Protein AF-0000000087413101 (afdb_homodimer)

Organism: NCBI:txid267746

Radius of gyration: 20.33 Å; Cα contacts (8 Å, |Δi|>4): 783; chains: 2; bounding box: 62×57×41 Å

Structure (mmCIF, N/CA/C/O backbone):
data_AF-0000000087413101-model_v1
#
loop_
_entity.id
_entity.type
_entity.pdbx_description
1 polymer 'Cob(I)alamin adenosyltransferase'
#
loop_
_atom_site.group_PDB
_atom_site.id
_atom_site.type_symbol
_atom_site.label_atom_id
_atom_site.label_alt_id
_atom_site.label_comp_id
_atom_site.label_asym_id
_atom_site.label_entity_id
_atom_site.label_seq_id
_atom_site.pdbx_PDB_ins_code
_atom_site.Cartn_x
_atom_site.Cartn_y
_atom_site.Cartn_z
_atom_site.occupancy
_atom_site.B_iso_or_equiv
_atom_site.auth_seq_id
_atom_site.auth_comp_id
_atom_site.auth_asym_id
_atom_site.auth_atom_id
_atom_site.pdbx_PDB_model_num
ATOM 1 N N . MET A 1 1 ? -30.188 2.844 18.703 1 29 1 MET A N 1
ATOM 2 C CA . MET A 1 1 ? -28.766 2.566 18.516 1 29 1 MET A CA 1
ATOM 3 C C . MET A 1 1 ? -28.25 3.238 17.25 1 29 1 MET A C 1
ATOM 5 O O . MET A 1 1 ? -28.828 3.068 16.172 1 29 1 MET A O 1
ATOM 9 N N . ASN A 1 2 ? -27.594 4.414 17.234 1 38.16 2 ASN A N 1
ATOM 10 C CA . ASN A 1 2 ? -27.266 5.305 16.125 1 38.16 2 ASN A CA 1
ATOM 11 C C . ASN A 1 2 ? -26.531 4.566 15.008 1 38.16 2 ASN A C 1
ATOM 13 O O . ASN A 1 2 ? -25.516 3.918 15.25 1 38.16 2 ASN A O 1
ATOM 17 N N . GLN A 1 3 ? -27.125 4.047 14.094 1 45.62 3 GLN A N 1
ATOM 18 C CA . GLN A 1 3 ? -26.547 3.332 12.961 1 45.62 3 GLN A CA 1
ATOM 19 C C . GLN A 1 3 ? -25.266 4 12.492 1 45.62 3 GLN A C 1
ATOM 21 O O . GLN A 1 3 ? -25.219 5.219 12.312 1 45.62 3 GLN A O 1
ATOM 26 N N . PRO A 1 4 ? -24.125 3.363 12.859 1 53.03 4 PRO A N 1
ATOM 27 C CA . PRO A 1 4 ? -22.875 3.986 12.398 1 53.03 4 PRO A CA 1
ATOM 28 C C . PRO A 1 4 ? -23 4.586 11 1 53.03 4 PRO A C 1
ATOM 30 O O . PRO A 1 4 ? -23.609 3.975 10.117 1 53.03 4 PRO A O 1
ATOM 33 N N . ASP A 1 5 ? -23.062 5.895 10.906 1 62.75 5 ASP A N 1
ATOM 34 C CA . ASP A 1 5 ? -23.109 6.617 9.641 1 62.75 5 ASP A CA 1
ATOM 35 C C . ASP A 1 5 ? -22 6.148 8.703 1 62.75 5 ASP A C 1
ATOM 37 O O . ASP A 1 5 ? -20.828 6.523 8.875 1 62.75 5 ASP A O 1
ATOM 41 N N . LYS A 1 6 ? -22.297 5.109 7.898 1 64.62 6 LYS A N 1
ATOM 42 C CA . LYS A 1 6 ? -21.344 4.555 6.949 1 64.62 6 LYS A CA 1
ATOM 43 C C . LYS A 1 6 ? -20.859 5.617 5.969 1 64.62 6 LYS A C 1
ATOM 45 O O . LYS A 1 6 ? -19.906 5.398 5.23 1 64.62 6 LYS A O 1
ATOM 50 N N . GLN A 1 7 ? -21.453 6.805 6.102 1 80.5 7 GLN A N 1
ATOM 51 C CA . GLN A 1 7 ? -21.172 7.805 5.082 1 80.5 7 GLN A CA 1
ATOM 52 C C . GLN A 1 7 ? -20.312 8.938 5.648 1 80.5 7 GLN A C 1
ATOM 54 O O . GLN A 1 7 ? -20 9.898 4.945 1 80.5 7 GLN A O 1
ATOM 59 N N . ARG A 1 8 ? -19.922 8.812 6.855 1 89.75 8 ARG A N 1
ATOM 60 C CA . ARG A 1 8 ? -19.234 9.914 7.531 1 89.75 8 ARG A CA 1
ATOM 61 C C . ARG A 1 8 ? -17.812 10.07 7.031 1 89.75 8 ARG A C 1
ATOM 63 O O . ARG A 1 8 ? -17.156 11.094 7.277 1 89.75 8 ARG A O 1
ATOM 70 N N . GLY A 1 9 ? -17.266 9.109 6.324 1 95.44 9 GLY A N 1
ATOM 71 C CA . GLY A 1 9 ? -15.852 9.086 5.988 1 95.44 9 GLY A CA 1
ATOM 72 C C . GLY A 1 9 ? -15 8.406 7.047 1 95.44 9 GLY A C 1
ATOM 73 O O . GLY A 1 9 ? -15.242 8.57 8.242 1 95.44 9 GLY A O 1
ATOM 74 N N . LEU A 1 10 ? -14.094 7.656 6.641 1 97.44 10 LEU A N 1
ATOM 75 C CA . LEU A 1 10 ? -13.32 6.836 7.562 1 97.44 10 LEU A CA 1
ATOM 76 C C . LEU A 1 10 ? -11.914 7.398 7.742 1 97.44 10 LEU A C 1
ATOM 78 O O . LEU A 1 10 ? -11.375 8.039 6.832 1 97.44 10 LEU A O 1
ATOM 82 N N . ILE A 1 11 ? -11.367 7.16 8.93 1 98.31 11 ILE A N 1
ATOM 83 C CA . ILE A 1 11 ? -9.969 7.461 9.227 1 98.31 11 ILE A CA 1
ATOM 84 C C . ILE A 1 11 ? -9.156 6.168 9.242 1 98.31 11 ILE A C 1
ATOM 86 O O . ILE A 1 11 ? -9.422 5.266 10.039 1 98.31 11 ILE A O 1
ATOM 90 N N . LEU A 1 12 ? -8.219 6.094 8.367 1 98.69 12 LEU A N 1
ATOM 91 C CA . LEU A 1 12 ? -7.348 4.93 8.266 1 98.69 12 LEU A CA 1
ATOM 92 C C . LEU A 1 12 ? -5.914 5.281 8.656 1 98.69 12 LEU A C 1
ATOM 94 O O . LEU A 1 12 ? -5.383 6.301 8.219 1 98.69 12 LEU A O 1
ATOM 98 N N . VAL A 1 13 ? -5.32 4.418 9.461 1 98.94 13 VAL A N 1
ATOM 99 C CA . VAL A 1 13 ? -3.955 4.668 9.914 1 98.94 13 VAL A CA 1
ATOM 100 C C . VAL A 1 13 ? -3.074 3.465 9.57 1 98.94 13 VAL A C 1
ATOM 102 O O . VAL A 1 13 ? -3.387 2.334 9.953 1 98.94 13 VAL A O 1
ATOM 105 N N . TYR A 1 14 ? -2.02 3.678 8.828 1 98.88 14 TYR A N 1
ATOM 106 C CA . TYR A 1 14 ? -0.927 2.736 8.617 1 98.88 14 TYR A CA 1
ATOM 107 C C . TYR A 1 14 ? 0.318 3.166 9.383 1 98.88 14 TYR A C 1
ATOM 109 O O . TYR A 1 14 ? 0.902 4.211 9.094 1 98.88 14 TYR A O 1
ATOM 117 N N . THR A 1 15 ? 0.715 2.383 10.328 1 98.88 15 THR A N 1
ATOM 118 C CA . THR A 1 15 ? 1.836 2.744 11.188 1 98.88 15 THR A CA 1
ATOM 119 C C . THR A 1 15 ? 2.736 1.536 11.438 1 98.88 15 THR A C 1
ATOM 121 O O . THR A 1 15 ? 2.539 0.475 10.844 1 98.88 15 THR A O 1
ATOM 124 N N . GLY A 1 16 ? 3.83 1.732 12.219 1 98.5 16 GLY A N 1
ATOM 125 C CA . GLY A 1 16 ? 4.785 0.669 12.484 1 98.5 16 GLY A CA 1
ATOM 126 C C . GLY A 1 16 ? 6.141 0.91 11.844 1 98.5 16 GLY A C 1
ATOM 127 O O . GLY A 1 16 ? 6.32 1.889 11.117 1 98.5 16 GLY A O 1
ATOM 128 N N . ASP A 1 17 ? 7.066 -0.06 12.062 1 97.75 17 ASP A N 1
ATOM 129 C CA . ASP A 1 17 ? 8.453 0.141 11.648 1 97.75 17 ASP A CA 1
ATOM 130 C C . ASP A 1 17 ? 8.742 -0.572 10.336 1 97.75 17 ASP A C 1
ATOM 132 O O . ASP A 1 17 ? 9.82 -0.405 9.75 1 97.75 17 ASP A O 1
ATOM 136 N N . GLY A 1 18 ? 7.797 -1.353 9.93 1 97.12 18 GLY A N 1
ATOM 137 C CA . GLY A 1 18 ? 8 -2.096 8.695 1 97.12 18 GLY A CA 1
ATOM 138 C C . GLY A 1 18 ? 7.734 -1.27 7.453 1 97.12 18 GLY A C 1
ATOM 139 O O . GLY A 1 18 ? 7.188 -0.167 7.539 1 97.12 18 GLY A O 1
ATOM 140 N N . LYS A 1 19 ? 8.109 -1.761 6.309 1 97.38 19 LYS A N 1
ATOM 141 C CA . LYS A 1 19 ? 7.855 -1.112 5.023 1 97.38 19 LYS A CA 1
ATOM 142 C C . LYS A 1 19 ? 6.406 -1.314 4.582 1 97.38 19 LYS A C 1
ATOM 144 O O . LYS A 1 19 ? 5.715 -2.201 5.09 1 97.38 19 LYS A O 1
ATOM 149 N N . GLY A 1 20 ? 5.883 -0.412 3.73 1 98.12 20 GLY A N 1
ATOM 150 C CA . GLY A 1 20 ? 4.578 -0.64 3.135 1 98.12 20 GLY A CA 1
ATOM 151 C C . GLY A 1 20 ? 3.566 0.437 3.482 1 98.12 20 GLY A C 1
ATOM 152 O O . GLY A 1 20 ? 2.496 0.509 2.877 1 98.12 20 GLY A O 1
ATOM 153 N N . LYS A 1 21 ? 3.885 1.33 4.418 1 98.69 21 LYS A N 1
ATOM 154 C CA . LYS A 1 21 ? 2.922 2.332 4.867 1 98.69 21 LYS A CA 1
ATOM 155 C C . LYS A 1 21 ? 2.582 3.309 3.746 1 98.69 21 LYS A C 1
ATOM 157 O O . LYS A 1 21 ? 1.415 3.451 3.373 1 98.69 21 LYS A O 1
ATOM 162 N N . THR A 1 22 ? 3.623 3.979 3.184 1 98.62 22 THR A N 1
ATOM 163 C CA . THR A 1 22 ? 3.418 4.922 2.088 1 98.62 22 THR A CA 1
ATOM 164 C C . THR A 1 22 ? 2.811 4.219 0.878 1 98.62 22 THR A C 1
ATOM 166 O O . THR A 1 22 ? 1.86 4.719 0.275 1 98.62 22 THR A O 1
ATOM 169 N N . THR A 1 23 ? 3.289 3.031 0.557 1 98.75 23 THR A N 1
ATOM 170 C CA . THR A 1 23 ? 2.807 2.352 -0.641 1 98.75 23 THR A CA 1
ATOM 171 C C . THR A 1 23 ? 1.369 1.875 -0.45 1 98.75 23 THR A C 1
ATOM 173 O O . THR A 1 23 ? 0.588 1.844 -1.403 1 98.75 23 THR A O 1
ATOM 176 N N . ALA A 1 24 ? 0.974 1.47 0.783 1 98.81 24 ALA A N 1
ATOM 177 C CA . ALA A 1 24 ? -0.425 1.136 1.042 1 98.81 24 ALA A CA 1
ATOM 178 C C . ALA A 1 24 ? -1.334 2.33 0.771 1 98.81 24 ALA A C 1
ATOM 180 O O . ALA A 1 24 ? -2.395 2.186 0.16 1 98.81 24 ALA A O 1
ATOM 181 N N . ALA A 1 25 ? -0.917 3.5 1.2 1 98.88 25 ALA A N 1
ATOM 182 C CA . ALA A 1 25 ? -1.684 4.719 0.957 1 98.88 25 ALA A CA 1
ATOM 183 C C . ALA A 1 25 ? -1.757 5.035 -0.534 1 98.88 25 ALA A C 1
ATOM 185 O O . ALA A 1 25 ? -2.807 5.441 -1.039 1 98.88 25 ALA A O 1
ATOM 186 N N . LEU A 1 26 ? -0.623 4.848 -1.251 1 98.81 26 LEU A N 1
ATOM 187 C CA . LEU A 1 26 ? -0.601 5.023 -2.699 1 98.81 26 LEU A CA 1
ATOM 188 C C . LEU A 1 26 ? -1.589 4.082 -3.379 1 98.81 26 LEU A C 1
ATOM 190 O O . LEU A 1 26 ? -2.334 4.496 -4.27 1 98.81 26 LEU A O 1
ATOM 194 N N . GLY A 1 27 ? -1.556 2.855 -2.951 1 98.81 27 GLY A N 1
ATOM 195 C CA . GLY A 1 27 ? -2.482 1.885 -3.51 1 98.81 27 GLY A CA 1
ATOM 196 C C . GLY A 1 27 ? -3.938 2.24 -3.27 1 98.81 27 GLY A C 1
ATOM 197 O O . GLY A 1 27 ? -4.789 2.014 -4.133 1 98.81 27 GLY A O 1
ATOM 198 N N . LEU A 1 28 ? -4.203 2.75 -2.08 1 98.75 28 LEU A N 1
ATOM 199 C CA . LEU A 1 28 ? -5.559 3.195 -1.778 1 98.75 28 LEU A CA 1
ATOM 200 C C . LEU A 1 28 ? -5.969 4.344 -2.691 1 98.75 28 LEU A C 1
ATOM 202 O O . LEU A 1 28 ? -7.109 4.398 -3.154 1 98.75 28 LEU A O 1
ATOM 206 N N . ALA A 1 29 ? -5.043 5.273 -2.959 1 98.88 29 ALA A N 1
ATOM 207 C CA . ALA A 1 29 ? -5.305 6.367 -3.891 1 98.88 29 ALA A CA 1
ATOM 208 C C . ALA A 1 29 ? -5.695 5.836 -5.266 1 98.88 29 ALA A C 1
ATOM 210 O O . ALA A 1 29 ? -6.629 6.34 -5.891 1 98.88 29 ALA A O 1
ATOM 211 N N . VAL A 1 30 ? -4.992 4.832 -5.723 1 98.75 30 VAL A N 1
ATOM 212 C CA . VAL A 1 30 ? -5.262 4.191 -7.004 1 98.75 30 VAL A CA 1
ATOM 213 C C . VAL A 1 30 ? -6.68 3.627 -7.012 1 98.75 30 VAL A C 1
ATOM 215 O O . VAL A 1 30 ? -7.457 3.895 -7.934 1 98.75 30 VAL A O 1
ATOM 218 N N . ARG A 1 31 ? -6.992 2.867 -5.98 1 98.69 31 ARG A N 1
ATOM 219 C CA . ARG A 1 31 ? -8.297 2.23 -5.871 1 98.69 31 ARG A CA 1
ATOM 220 C C . ARG A 1 31 ? -9.414 3.273 -5.828 1 98.69 31 ARG A C 1
ATOM 222 O O . ARG A 1 31 ? -10.414 3.15 -6.535 1 98.69 31 ARG A O 1
ATOM 229 N N . ALA A 1 32 ? -9.242 4.277 -4.988 1 98.69 32 ALA A N 1
ATOM 230 C CA . ALA A 1 32 ? -10.234 5.34 -4.84 1 98.69 32 ALA A CA 1
ATOM 231 C C . ALA A 1 32 ? -10.438 6.09 -6.152 1 98.69 32 ALA A C 1
ATOM 233 O O . ALA A 1 32 ? -11.57 6.328 -6.566 1 98.69 32 ALA A O 1
ATOM 234 N N . THR A 1 33 ? -9.312 6.438 -6.812 1 98.81 33 THR A N 1
ATOM 235 C CA . THR A 1 33 ? -9.391 7.152 -8.078 1 98.81 33 THR A CA 1
ATOM 236 C C . THR A 1 33 ? -10.102 6.312 -9.141 1 98.81 33 THR A C 1
ATOM 238 O O . THR A 1 33 ? -10.898 6.832 -9.914 1 98.81 33 THR A O 1
ATOM 241 N N . GLY A 1 34 ? -9.836 5.031 -9.141 1 98.44 34 GLY A N 1
ATOM 242 C CA . GLY A 1 34 ? -10.516 4.133 -10.055 1 98.44 34 GLY A CA 1
ATOM 243 C C . GLY A 1 34 ? -12.023 4.148 -9.891 1 98.44 34 GLY A C 1
ATOM 244 O O . GLY A 1 34 ? -12.766 3.855 -10.828 1 98.44 34 GLY A O 1
ATOM 245 N N . ARG A 1 35 ? -12.422 4.488 -8.695 1 98.25 35 ARG A N 1
ATOM 246 C CA . ARG A 1 35 ? -13.852 4.547 -8.398 1 98.25 35 ARG A CA 1
ATOM 247 C C . ARG A 1 35 ? -14.383 5.969 -8.531 1 98.25 35 ARG A C 1
ATOM 249 O O . ARG A 1 35 ? -15.469 6.277 -8.047 1 98.25 35 ARG A O 1
ATOM 256 N N . GLY A 1 36 ? -13.602 6.844 -9.07 1 98.06 36 GLY A N 1
ATOM 257 C CA . GLY A 1 36 ? -14.055 8.188 -9.398 1 98.06 36 GLY A CA 1
ATOM 258 C C . GLY A 1 36 ? -13.906 9.164 -8.242 1 98.06 36 GLY A C 1
ATOM 259 O O . GLY A 1 36 ? -14.445 10.266 -8.281 1 98.06 36 GLY A O 1
ATOM 260 N N . LYS A 1 37 ? -13.219 8.836 -7.238 1 98.38 37 LYS A N 1
ATOM 261 C CA . LYS A 1 37 ? -13.023 9.719 -6.094 1 98.38 37 LYS A CA 1
ATOM 262 C C . LYS A 1 37 ? -11.906 10.719 -6.355 1 98.38 37 LYS A C 1
ATOM 264 O O . LYS A 1 37 ? -10.93 10.398 -7.031 1 98.38 37 LYS A O 1
ATOM 269 N N . ARG A 1 38 ? -12.102 11.945 -5.871 1 98.69 38 ARG A N 1
ATOM 270 C CA . ARG A 1 38 ? -11.062 12.969 -5.906 1 98.69 38 ARG A CA 1
ATOM 271 C C . ARG A 1 38 ? -10.07 12.781 -4.766 1 98.69 38 ARG A C 1
ATOM 273 O O . ARG A 1 38 ? -10.445 12.867 -3.592 1 98.69 38 ARG A O 1
ATOM 280 N N . VAL A 1 39 ? -8.805 12.555 -5.109 1 98.88 39 VAL A N 1
ATOM 281 C CA . VAL A 1 39 ? -7.801 12.195 -4.113 1 98.88 39 VAL A CA 1
ATOM 282 C C . VAL A 1 39 ? -6.746 13.297 -4.012 1 98.88 39 VAL A C 1
ATOM 284 O O . VAL A 1 39 ? -6.312 13.844 -5.031 1 98.88 39 VAL A O 1
ATOM 287 N N . LEU A 1 40 ? -6.336 13.648 -2.777 1 98.94 40 LEU A N 1
ATOM 288 C CA . LEU A 1 40 ? -5.199 14.508 -2.467 1 98.94 40 LEU A CA 1
ATOM 289 C C . LEU A 1 40 ? -4.207 13.789 -1.56 1 98.94 40 LEU A C 1
ATOM 291 O O . LEU A 1 40 ? -4.598 13.18 -0.562 1 98.94 40 LEU A O 1
ATOM 295 N N . MET A 1 41 ? -2.928 13.805 -1.943 1 98.88 41 MET A N 1
ATOM 296 C CA . MET A 1 41 ? -1.88 13.273 -1.079 1 98.88 41 MET A CA 1
ATOM 297 C C . MET A 1 41 ? -0.864 14.352 -0.721 1 98.88 41 MET A C 1
ATOM 299 O O . MET A 1 41 ? -0.344 15.039 -1.603 1 98.88 41 MET A O 1
ATOM 303 N N . ILE A 1 42 ? -0.599 14.508 0.559 1 98.88 42 ILE A N 1
ATOM 304 C CA . ILE A 1 42 ? 0.406 15.438 1.064 1 98.88 42 ILE A CA 1
ATOM 305 C C . ILE A 1 42 ? 1.489 14.672 1.815 1 98.88 42 ILE A C 1
ATOM 307 O O . ILE A 1 42 ? 1.191 13.906 2.738 1 98.88 42 ILE A O 1
ATOM 311 N N . GLN A 1 43 ? 2.734 14.828 1.421 1 98.44 43 GLN A N 1
ATOM 312 C CA . GLN A 1 43 ? 3.859 14.164 2.07 1 98.44 43 GLN A CA 1
ATOM 313 C C . GLN A 1 43 ? 4.621 15.133 2.977 1 98.44 43 GLN A C 1
ATOM 315 O O . GLN A 1 43 ? 5.215 16.094 2.5 1 98.44 43 GLN A O 1
ATOM 320 N N . PHE A 1 44 ? 4.727 14.766 4.242 1 97.44 44 PHE A N 1
ATOM 321 C CA . PHE A 1 44 ? 5.176 15.727 5.246 1 97.44 44 PHE A CA 1
ATOM 322 C C . PHE A 1 44 ? 6.695 15.703 5.375 1 97.44 44 PHE A C 1
ATOM 324 O O . PHE A 1 44 ? 7.297 16.641 5.895 1 97.44 44 PHE A O 1
ATOM 331 N N . ILE A 1 45 ? 7.32 14.578 4.945 1 95.5 45 ILE A N 1
ATOM 332 C CA . ILE A 1 45 ? 8.75 14.438 5.172 1 95.5 45 ILE A CA 1
ATOM 333 C C . ILE A 1 45 ? 9.5 14.547 3.844 1 95.5 45 ILE A C 1
ATOM 335 O O . ILE A 1 45 ? 10.531 15.211 3.756 1 95.5 45 ILE A O 1
ATOM 339 N N . LYS A 1 46 ? 8.945 13.93 2.754 1 94.31 46 LYS A N 1
ATOM 340 C CA . LYS A 1 46 ? 9.633 13.883 1.464 1 94.31 46 LYS A CA 1
ATOM 341 C C . LYS A 1 46 ? 9.719 15.273 0.841 1 94.31 46 LYS A C 1
ATOM 343 O O . LYS A 1 46 ? 8.75 16.047 0.884 1 94.31 46 LYS A O 1
ATOM 348 N N . SER A 1 47 ? 10.883 15.539 0.267 1 94.19 47 SER A N 1
ATOM 349 C CA . SER A 1 47 ? 11.172 16.844 -0.306 1 94.19 47 SER A CA 1
ATOM 350 C C . SER A 1 47 ? 10.82 16.891 -1.79 1 94.19 47 SER A C 1
ATOM 352 O O . SER A 1 47 ? 11.062 15.93 -2.52 1 94.19 47 SER A O 1
ATOM 354 N N . PRO A 1 48 ? 10.359 18.031 -2.23 1 93.19 48 PRO A N 1
ATOM 355 C CA . PRO A 1 48 ? 10.125 18.188 -3.666 1 93.19 48 PRO A CA 1
ATOM 356 C C . PRO A 1 48 ? 11.414 18.266 -4.473 1 93.19 48 PRO A C 1
ATOM 358 O O . PRO A 1 48 ? 11.383 18.156 -5.703 1 93.19 48 PRO A O 1
ATOM 361 N N . ASP A 1 49 ? 12.469 18.422 -3.777 1 90.75 49 ASP A N 1
ATOM 362 C CA . ASP A 1 49 ? 13.758 18.516 -4.461 1 90.75 49 ASP A CA 1
ATOM 363 C C . ASP A 1 49 ? 14.266 17.141 -4.875 1 90.75 49 ASP A C 1
ATOM 365 O O . ASP A 1 49 ? 15.242 17.031 -5.617 1 90.75 49 ASP A O 1
ATOM 369 N N . ARG A 1 50 ? 13.617 16.125 -4.383 1 90.75 50 ARG A N 1
ATOM 370 C CA . ARG A 1 50 ? 13.953 14.758 -4.766 1 90.75 50 ARG A CA 1
ATOM 371 C C . ARG A 1 50 ? 12.852 14.148 -5.637 1 90.75 50 ARG A C 1
ATOM 373 O O . ARG A 1 50 ? 11.68 14.477 -5.48 1 90.75 50 ARG A O 1
ATOM 380 N N . THR A 1 51 ? 13.32 13.305 -6.484 1 92.88 51 THR A N 1
ATOM 381 C CA . THR A 1 51 ? 12.375 12.68 -7.398 1 92.88 51 THR A CA 1
ATOM 382 C C . THR A 1 51 ? 11.93 11.32 -6.871 1 92.88 51 THR A C 1
ATOM 384 O O . THR A 1 51 ? 12.75 10.523 -6.41 1 92.88 51 THR A O 1
ATOM 387 N N . TYR A 1 52 ? 10.672 11.102 -6.918 1 95.38 52 TYR A N 1
ATOM 388 C CA . TYR A 1 52 ? 10.078 9.836 -6.492 1 95.38 52 TYR A CA 1
ATOM 389 C C . TYR A 1 52 ? 9.203 9.25 -7.59 1 95.38 52 TYR A C 1
ATOM 391 O O . TYR A 1 52 ? 8.492 9.977 -8.289 1 95.38 52 TYR A O 1
ATOM 399 N N . GLY A 1 53 ? 9.273 7.953 -7.758 1 98.06 53 GLY A N 1
ATOM 400 C CA . GLY A 1 53 ? 8.492 7.281 -8.781 1 98.06 53 GLY A CA 1
ATOM 401 C C . GLY A 1 53 ? 7.004 7.523 -8.648 1 98.06 53 GLY A C 1
ATOM 402 O O . GLY A 1 53 ? 6.305 7.715 -9.648 1 98.06 53 GLY A O 1
ATOM 403 N N . GLU A 1 54 ? 6.512 7.52 -7.406 1 98.38 54 GLU A N 1
ATOM 404 C CA . GLU A 1 54 ? 5.086 7.73 -7.172 1 98.38 54 GLU A CA 1
ATOM 405 C C . GLU A 1 54 ? 4.648 9.117 -7.625 1 98.38 54 GLU A C 1
ATOM 407 O O . GLU A 1 54 ? 3.562 9.281 -8.18 1 98.38 54 GLU A O 1
ATOM 412 N N . LYS A 1 55 ? 5.492 10.117 -7.367 1 98.38 55 LYS A N 1
ATOM 413 C CA . LYS A 1 55 ? 5.18 11.484 -7.77 1 98.38 55 LYS A CA 1
ATOM 414 C C . LYS A 1 55 ? 5.141 11.617 -9.289 1 98.38 55 LYS A C 1
ATOM 416 O O . LYS A 1 55 ? 4.238 12.25 -9.844 1 98.38 55 LYS A O 1
ATOM 421 N N . ILE A 1 56 ? 6.086 11 -9.969 1 98.38 56 ILE A N 1
ATOM 422 C CA . ILE A 1 56 ? 6.16 11.047 -11.422 1 98.38 56 ILE A CA 1
ATOM 423 C C . ILE A 1 56 ? 4.871 10.484 -12.023 1 98.38 56 ILE A C 1
ATOM 425 O O . ILE A 1 56 ? 4.234 11.133 -12.859 1 98.38 56 ILE A O 1
ATOM 429 N N . LEU A 1 57 ? 4.449 9.344 -11.578 1 98.56 57 LEU A N 1
ATOM 430 C CA . LEU A 1 57 ? 3.27 8.727 -12.18 1 98.56 57 LEU A CA 1
ATOM 431 C C . LEU A 1 57 ? 2.004 9.477 -11.781 1 98.56 57 LEU A C 1
ATOM 433 O O . LEU A 1 57 ? 1.123 9.703 -12.617 1 98.56 57 LEU A O 1
ATOM 437 N N . PHE A 1 58 ? 1.873 9.828 -10.469 1 98.69 58 PHE A N 1
ATOM 438 C CA . PHE A 1 58 ? 0.672 10.531 -10.031 1 98.69 58 PHE A CA 1
ATOM 439 C C . PHE A 1 58 ? 0.495 11.836 -10.797 1 98.69 58 PHE A C 1
ATOM 441 O O . PHE A 1 58 ? -0.623 12.195 -11.172 1 98.69 58 PHE A O 1
ATOM 448 N N . ASP A 1 59 ? 1.598 12.555 -11.086 1 98.38 59 ASP A N 1
ATOM 449 C CA . ASP A 1 59 ? 1.521 13.758 -11.914 1 98.38 59 ASP A CA 1
ATOM 450 C C . ASP A 1 59 ? 0.984 13.43 -13.305 1 98.38 59 ASP A C 1
ATOM 452 O O . ASP A 1 59 ? 0.134 14.148 -13.836 1 98.38 59 ASP A O 1
ATOM 456 N N . LYS A 1 60 ? 1.456 12.398 -13.805 1 97.94 60 LYS A N 1
ATOM 457 C CA . LYS A 1 60 ? 1.084 12.008 -15.164 1 97.94 60 LYS A CA 1
ATOM 458 C C . LYS A 1 60 ? -0.405 11.68 -15.25 1 97.94 60 LYS A C 1
ATOM 460 O O . LYS A 1 60 ? -1.049 11.977 -16.266 1 97.94 60 LYS A O 1
ATOM 465 N N . ILE A 1 61 ? -0.98 11.156 -14.203 1 97.75 61 ILE A N 1
ATOM 466 C CA . ILE A 1 61 ? -2.346 10.664 -14.336 1 97.75 61 ILE A CA 1
ATOM 467 C C . ILE A 1 61 ? -3.309 11.602 -13.609 1 97.75 61 ILE A C 1
ATOM 469 O O . ILE A 1 61 ? -4.504 11.312 -13.508 1 97.75 61 ILE A O 1
ATOM 473 N N . GLY A 1 62 ? -2.795 12.586 -12.992 1 97.94 62 GLY A N 1
ATOM 474 C CA . GLY A 1 62 ? -3.635 13.664 -12.5 1 97.94 62 GLY A CA 1
ATOM 475 C C . GLY A 1 62 ? -4.086 13.461 -11.062 1 97.94 62 GLY A C 1
ATOM 476 O O . GLY A 1 62 ? -5.105 14.016 -10.641 1 97.94 62 GLY A O 1
ATOM 477 N N . ILE A 1 63 ? -3.479 12.602 -10.297 1 98.62 63 ILE A N 1
ATOM 478 C CA . ILE A 1 63 ? -3.729 12.539 -8.859 1 98.62 63 ILE A CA 1
ATOM 479 C C . ILE A 1 63 ? -2.891 13.594 -8.141 1 98.62 63 ILE A C 1
ATOM 481 O O . ILE A 1 63 ? -1.66 13.578 -8.211 1 98.62 63 ILE A O 1
ATOM 485 N N . GLU A 1 64 ? -3.586 14.539 -7.477 1 98.81 64 GLU A N 1
ATOM 486 C CA . GLU A 1 64 ? -2.891 15.656 -6.852 1 98.81 64 GLU A CA 1
ATOM 487 C C . GLU A 1 64 ? -2.037 15.195 -5.676 1 98.81 64 GLU A C 1
ATOM 489 O O . GLU A 1 64 ? -2.535 14.531 -4.762 1 98.81 64 GLU A O 1
ATOM 494 N N . MET A 1 65 ? -0.76 15.453 -5.746 1 98.69 65 MET A N 1
ATOM 495 C CA . MET A 1 65 ? 0.199 15.086 -4.711 1 98.69 65 MET A CA 1
ATOM 496 C C . MET A 1 65 ? 1.196 16.203 -4.461 1 98.69 65 MET A C 1
ATOM 498 O O . MET A 1 65 ? 1.697 16.812 -5.406 1 98.69 65 MET A O 1
ATOM 502 N N . HIS A 1 66 ? 1.416 16.5 -3.201 1 98.5 66 HIS A N 1
ATOM 503 C CA . HIS A 1 66 ? 2.352 17.562 -2.82 1 98.5 66 HIS A CA 1
ATOM 504 C C . HIS A 1 66 ? 3.396 17.031 -1.84 1 98.5 66 HIS A C 1
ATOM 506 O O . HIS A 1 66 ? 3.051 16.438 -0.818 1 98.5 66 HIS A O 1
ATOM 512 N N . GLN A 1 67 ? 4.637 17.234 -2.225 1 97.75 67 GLN A N 1
ATOM 513 C CA . GLN A 1 67 ? 5.734 17.016 -1.287 1 97.75 67 GLN A CA 1
ATOM 514 C C . GLN A 1 67 ? 6.062 18.297 -0.521 1 97.75 67 GLN A C 1
ATOM 516 O O . GLN A 1 67 ? 6.496 19.297 -1.112 1 97.75 67 GLN A O 1
ATOM 521 N N . LYS A 1 68 ? 5.898 18.203 0.799 1 97.25 68 LYS A N 1
ATOM 522 C CA . LYS A 1 68 ? 6 19.422 1.586 1 97.25 68 LYS A CA 1
ATOM 523 C C . LYS A 1 68 ? 7.145 19.344 2.59 1 97.25 68 LYS A C 1
ATOM 525 O O . LYS A 1 68 ? 7.387 20.281 3.342 1 97.25 68 LYS A O 1
ATOM 530 N N . GLY A 1 69 ? 7.848 18.219 2.561 1 95 69 GLY A N 1
ATOM 531 C CA . GLY A 1 69 ? 8.969 18.047 3.477 1 95 69 GLY A CA 1
ATOM 532 C C . GLY A 1 69 ? 10.281 18.547 2.906 1 95 69 GLY A C 1
ATOM 533 O O . GLY A 1 69 ? 10.328 19.062 1.788 1 95 69 GLY A O 1
ATOM 534 N N . ILE A 1 70 ? 11.312 18.422 3.723 1 92.19 70 ILE A N 1
ATOM 535 C CA . ILE A 1 70 ? 12.633 18.859 3.285 1 92.19 70 ILE A CA 1
ATOM 536 C C . ILE A 1 70 ? 13.578 17.672 3.225 1 92.19 70 ILE A C 1
ATOM 538 O O . ILE A 1 70 ? 14.789 17.828 3.027 1 92.19 70 ILE A O 1
ATOM 542 N N . GLY A 1 71 ? 13.047 16.516 3.365 1 85.19 71 GLY A N 1
ATOM 543 C CA . GLY A 1 71 ? 13.844 15.297 3.305 1 85.19 71 GLY A CA 1
ATOM 544 C C . GLY A 1 71 ? 14.445 14.906 4.641 1 85.19 71 GLY A C 1
ATOM 545 O O . GLY A 1 71 ? 13.898 15.242 5.695 1 85.19 71 GLY A O 1
ATOM 546 N N . PHE A 1 72 ? 15.586 14.117 4.562 1 70.69 72 PHE A N 1
ATOM 547 C CA . PHE A 1 72 ? 16.203 13.562 5.758 1 70.69 72 PHE A CA 1
ATOM 548 C C . PHE A 1 72 ? 16.75 14.672 6.656 1 70.69 72 PHE A C 1
ATOM 550 O O . PHE A 1 72 ? 17.406 15.602 6.18 1 70.69 72 PHE A O 1
ATOM 557 N N . THR A 1 73 ? 16.406 14.633 7.84 1 63.44 73 THR A N 1
ATOM 558 C CA . THR A 1 73 ? 16.594 15.656 8.867 1 63.44 73 THR A CA 1
ATOM 559 C C . THR A 1 73 ? 18.062 15.891 9.148 1 63.44 73 THR A C 1
ATOM 561 O O . THR A 1 73 ? 18.469 17 9.523 1 63.44 73 THR A O 1
ATOM 564 N N . TRP A 1 74 ? 18.781 14.797 8.828 1 63.25 74 TRP A N 1
ATOM 565 C CA . TRP A 1 74 ? 20.156 14.953 9.305 1 63.25 74 TRP A CA 1
ATOM 566 C C . TRP A 1 74 ? 20.938 15.93 8.43 1 63.25 74 TRP A C 1
ATOM 568 O O . TRP A 1 74 ? 21.984 16.438 8.828 1 63.25 74 TRP A O 1
ATOM 578 N N . LEU A 1 75 ? 20.328 16.188 7.297 1 67.62 75 LEU A N 1
ATOM 579 C CA . LEU A 1 75 ? 21.031 17.109 6.406 1 67.62 75 LEU A CA 1
ATOM 580 C C . LEU A 1 75 ? 20.484 18.516 6.527 1 67.62 75 LEU A C 1
ATOM 582 O O . LEU A 1 75 ? 21.016 19.453 5.918 1 67.62 75 LEU A O 1
ATOM 586 N N . LYS A 1 76 ? 19.531 18.672 7.371 1 78.69 76 LYS A N 1
ATOM 587 C CA . LYS A 1 76 ? 18.812 19.953 7.473 1 78.69 76 LYS A CA 1
ATOM 588 C C . LYS A 1 76 ? 18.797 20.453 8.914 1 78.69 76 LYS A C 1
ATOM 590 O O . LYS A 1 76 ? 18.969 19.672 9.852 1 78.69 76 LYS A O 1
ATOM 595 N N . THR A 1 77 ? 18.688 21.75 8.992 1 82.94 77 THR A N 1
ATOM 596 C CA . THR A 1 77 ? 18.609 22.312 10.344 1 82.94 77 THR A CA 1
ATOM 597 C C . THR A 1 77 ? 17.219 22.109 10.922 1 82.94 77 THR A C 1
ATOM 599 O O . THR A 1 77 ? 16.234 21.953 10.18 1 82.94 77 THR A O 1
ATOM 602 N N . PRO A 1 78 ? 17.203 22.078 12.18 1 88.06 78 PRO A N 1
ATOM 603 C CA . PRO A 1 78 ? 15.891 22 12.828 1 88.06 78 PRO A CA 1
ATOM 604 C C . PRO A 1 78 ? 14.945 23.125 12.398 1 88.06 78 PRO A C 1
ATOM 606 O O . PRO A 1 78 ? 13.742 22.891 12.234 1 88.06 78 PRO A O 1
ATOM 609 N N . GLU A 1 79 ? 15.531 24.234 12.148 1 90.75 79 GLU A N 1
ATOM 610 C CA . GLU A 1 79 ? 14.688 25.375 11.789 1 90.75 79 GLU A CA 1
ATOM 611 C C . GLU A 1 79 ? 14.086 25.188 10.398 1 90.75 79 GLU A C 1
ATOM 613 O O . GLU A 1 79 ? 12.922 25.547 10.172 1 90.75 79 GLU A O 1
ATOM 618 N N . GLU A 1 80 ? 14.805 24.672 9.523 1 91.06 80 GLU A N 1
ATOM 619 C CA . GLU A 1 80 ? 14.281 24.391 8.188 1 91.06 80 GLU A CA 1
ATOM 620 C C . GLU A 1 80 ? 13.133 23.391 8.242 1 91.06 80 GLU A C 1
ATOM 622 O O . GLU A 1 80 ? 12.133 23.547 7.543 1 91.06 80 GLU A O 1
ATOM 627 N N . HIS A 1 81 ? 13.266 22.406 9.055 1 92 81 HIS A N 1
ATOM 628 C CA . HIS A 1 81 ? 12.203 21.438 9.234 1 92 81 HIS A CA 1
ATOM 629 C C . HIS A 1 81 ? 10.961 22.062 9.844 1 92 81 HIS A C 1
ATOM 631 O O . HIS A 1 81 ? 9.844 21.797 9.398 1 92 81 HIS A O 1
ATOM 637 N N . ARG A 1 82 ? 11.266 22.875 10.75 1 94.31 82 ARG A N 1
ATOM 638 C CA . ARG A 1 82 ? 10.172 23.562 11.43 1 94.31 82 ARG A CA 1
ATOM 639 C C . ARG A 1 82 ? 9.344 24.391 10.453 1 94.31 82 ARG A C 1
ATOM 641 O O . ARG A 1 82 ? 8.117 24.297 10.438 1 94.31 82 ARG A O 1
ATOM 648 N N . GLU A 1 83 ? 10 25.156 9.711 1 95 83 GLU A N 1
ATOM 649 C CA . GLU A 1 83 ? 9.32 26.031 8.758 1 95 83 GLU A CA 1
ATOM 650 C C . GLU A 1 83 ? 8.547 25.203 7.719 1 95 83 GLU A C 1
ATOM 652 O O . GLU A 1 83 ? 7.422 25.562 7.363 1 95 83 GLU A O 1
ATOM 657 N N . ALA A 1 84 ? 9.133 24.219 7.277 1 95.44 84 ALA A N 1
ATOM 658 C CA . ALA A 1 84 ? 8.492 23.359 6.285 1 95.44 84 ALA A CA 1
ATOM 659 C C . ALA A 1 84 ? 7.234 22.703 6.852 1 95.44 84 ALA A C 1
ATOM 661 O O . ALA A 1 84 ? 6.195 22.672 6.188 1 95.44 84 ALA A O 1
ATOM 662 N N . LEU A 1 85 ? 7.281 22.219 8.062 1 96.88 85 LEU A N 1
ATOM 663 C CA . LEU A 1 85 ? 6.145 21.547 8.688 1 96.88 85 LEU A CA 1
ATOM 664 C C . LEU A 1 85 ? 5.023 22.547 8.977 1 96.88 85 LEU A C 1
ATOM 666 O O . LEU A 1 85 ? 3.844 22.219 8.828 1 96.88 85 LEU A O 1
ATOM 670 N N . LYS A 1 86 ? 5.445 23.75 9.383 1 97.06 86 LYS A N 1
ATOM 671 C CA . LYS A 1 86 ? 4.449 24.797 9.602 1 97.06 86 LYS A CA 1
ATOM 672 C C . LYS A 1 86 ? 3.689 25.109 8.312 1 97.06 86 LYS A C 1
ATOM 674 O O . LYS A 1 86 ? 2.459 25.172 8.32 1 97.06 86 LYS A O 1
ATOM 679 N N . SER A 1 87 ? 4.414 25.266 7.312 1 97.44 87 SER A N 1
ATOM 680 C CA . SER A 1 87 ? 3.824 25.547 6.008 1 97.44 87 SER A CA 1
ATOM 681 C C . SER A 1 87 ? 2.977 24.375 5.527 1 97.44 87 SER A C 1
ATOM 683 O O . SER A 1 87 ? 1.873 24.562 5.012 1 97.44 87 SER A O 1
ATOM 685 N N . ALA A 1 88 ? 3.434 23.141 5.66 1 98.25 88 ALA A N 1
ATOM 686 C CA . ALA A 1 88 ? 2.709 21.953 5.254 1 98.25 88 ALA A CA 1
ATOM 687 C C . ALA A 1 88 ? 1.376 21.828 5.988 1 98.25 88 ALA A C 1
ATOM 689 O O . ALA A 1 88 ? 0.358 21.484 5.391 1 98.25 88 ALA A O 1
ATOM 690 N N . TRP A 1 89 ? 1.443 22.203 7.25 1 98.44 89 TRP A N 1
ATOM 691 C CA . TRP A 1 89 ? 0.24 22.062 8.062 1 98.44 89 TRP A CA 1
ATOM 692 C C . TRP A 1 89 ? -0.812 23.094 7.656 1 98.44 89 TRP A C 1
ATOM 694 O O . TRP A 1 89 ? -1.99 22.75 7.516 1 98.44 89 TRP A O 1
ATOM 704 N N . ALA A 1 90 ? -0.339 24.312 7.496 1 98.25 90 ALA A N 1
ATOM 705 C CA . ALA A 1 90 ? -1.256 25.359 7.031 1 98.25 90 ALA A CA 1
ATOM 706 C C . ALA A 1 90 ? -1.883 24.969 5.691 1 98.25 90 ALA A C 1
ATOM 708 O O . ALA A 1 90 ? -3.094 25.109 5.504 1 98.25 90 ALA A O 1
ATOM 709 N N . PHE A 1 91 ? -1.098 24.5 4.809 1 98.75 91 PHE A N 1
ATOM 710 C CA . PHE A 1 91 ? -1.535 24.031 3.496 1 98.75 91 PHE A CA 1
ATOM 711 C C . PHE A 1 91 ? -2.559 22.906 3.633 1 98.75 91 PHE A C 1
ATOM 713 O O . PHE A 1 91 ? -3.596 22.922 2.969 1 98.75 91 PHE A O 1
ATOM 720 N N . THR A 1 92 ? -2.32 21.953 4.512 1 98.81 92 THR A N 1
ATOM 721 C CA . THR A 1 92 ? -3.186 20.797 4.742 1 98.81 92 THR A CA 1
ATOM 722 C C . THR A 1 92 ? -4.559 21.25 5.242 1 98.81 92 THR A C 1
ATOM 724 O O . THR A 1 92 ? -5.586 20.812 4.727 1 98.81 92 THR A O 1
ATOM 727 N N . LYS A 1 93 ? -4.535 22.125 6.246 1 98.5 93 LYS A N 1
ATOM 728 C CA . LYS A 1 93 ? -5.797 22.625 6.789 1 98.5 93 LYS A CA 1
ATOM 729 C C . LYS A 1 93 ? -6.645 23.281 5.699 1 98.5 93 LYS A C 1
ATOM 731 O O . LYS A 1 93 ? -7.84 23.016 5.586 1 98.5 93 LYS A O 1
ATOM 736 N N . GLU A 1 94 ? -5.992 24.078 4.914 1 98.5 94 GLU A N 1
ATOM 737 C CA . GLU A 1 94 ? -6.691 24.766 3.832 1 98.5 94 GLU A CA 1
ATOM 738 C C . GLU A 1 94 ? -7.289 23.766 2.842 1 98.5 94 GLU A C 1
ATOM 740 O O . GLU A 1 94 ? -8.469 23.859 2.498 1 98.5 94 GLU A O 1
ATOM 745 N N . LYS A 1 95 ? -6.535 22.828 2.344 1 98.75 95 LYS A N 1
ATOM 746 C CA . LYS A 1 95 ? -6.973 21.859 1.343 1 98.75 95 LYS A CA 1
ATOM 747 C C . LYS A 1 95 ? -8.094 20.984 1.886 1 98.75 95 LYS A C 1
ATOM 749 O O . LYS A 1 95 ? -9.094 20.75 1.206 1 98.75 95 LYS A O 1
ATOM 754 N N . VAL A 1 96 ? -7.938 20.516 3.133 1 98.56 96 VAL A N 1
ATOM 755 C CA . VAL A 1 96 ? -8.922 19.625 3.736 1 98.56 96 VAL A CA 1
ATOM 756 C C . VAL A 1 96 ? -10.25 20.359 3.889 1 98.56 96 VAL A C 1
ATOM 758 O O . VAL A 1 96 ? -11.305 19.828 3.52 1 98.56 96 VAL A O 1
ATOM 761 N N . MET A 1 97 ? -10.195 21.547 4.34 1 97.88 97 MET A N 1
ATOM 762 C CA . MET A 1 97 ? -11.422 22.266 4.676 1 97.88 97 MET A CA 1
ATOM 763 C C . MET A 1 97 ? -12.078 22.828 3.42 1 97.88 97 MET A C 1
ATOM 765 O O . MET A 1 97 ? -13.227 23.266 3.463 1 97.88 97 MET A O 1
ATOM 769 N N . SER A 1 98 ? -11.391 22.766 2.289 1 97.75 98 SER A N 1
ATOM 770 C CA . SER A 1 98 ? -11.977 23.234 1.034 1 97.75 98 SER A CA 1
ATOM 771 C C . SER A 1 98 ? -13.156 22.375 0.617 1 97.75 98 SER A C 1
ATOM 773 O O . SER A 1 98 ? -13.992 22.797 -0.181 1 97.75 98 SER A O 1
ATOM 775 N N . GLY A 1 99 ? -13.164 21.109 1.022 1 96.44 99 GLY A N 1
ATOM 776 C CA . GLY A 1 99 ? -14.211 20.172 0.641 1 96.44 99 GLY A CA 1
ATOM 777 C C . GLY A 1 99 ? -14.055 19.641 -0.772 1 96.44 99 GLY A C 1
ATOM 778 O O . GLY A 1 99 ? -14.961 19 -1.304 1 96.44 99 GLY A O 1
ATOM 779 N N . ALA A 1 100 ? -12.969 19.812 -1.39 1 98.19 100 ALA A N 1
ATOM 780 C CA . ALA A 1 100 ? -12.773 19.516 -2.807 1 98.19 100 ALA A CA 1
ATOM 781 C C . ALA A 1 100 ? -12.398 18.062 -3.016 1 98.19 100 ALA A C 1
ATOM 783 O O . ALA A 1 100 ? -12.367 17.578 -4.148 1 98.19 100 ALA A O 1
ATOM 784 N N . TYR A 1 101 ? -12.148 17.344 -1.96 1 98.56 101 TYR A N 1
ATOM 785 C CA . TYR A 1 101 ? -11.578 16.016 -2.084 1 98.56 101 TYR A CA 1
ATOM 786 C C . TYR A 1 101 ? -12.453 14.984 -1.374 1 98.56 101 TYR A C 1
ATOM 788 O O . TYR A 1 101 ? -13.094 15.289 -0.365 1 98.56 101 TYR A O 1
ATOM 796 N N . ASP A 1 102 ? -12.477 13.766 -1.87 1 98.56 102 ASP A N 1
ATOM 797 C CA . ASP A 1 102 ? -13.18 12.641 -1.258 1 98.56 102 ASP A CA 1
ATOM 798 C C . ASP A 1 102 ? -12.242 11.844 -0.353 1 98.56 102 ASP A C 1
ATOM 800 O O . ASP A 1 102 ? -12.695 11.211 0.606 1 98.56 102 ASP A O 1
ATOM 804 N N . VAL A 1 103 ? -11.008 11.797 -0.699 1 98.75 103 VAL A N 1
ATOM 805 C CA . VAL A 1 103 ? -9.977 11.094 0.056 1 98.75 103 VAL A CA 1
ATOM 806 C C . VAL A 1 103 ? -8.75 11.984 0.219 1 98.75 103 VAL A C 1
ATOM 808 O O . VAL A 1 103 ? -8.219 12.5 -0.765 1 98.75 103 VAL A O 1
ATOM 811 N N . VAL A 1 104 ? -8.305 12.188 1.42 1 98.94 104 VAL A N 1
ATOM 812 C CA . VAL A 1 104 ? -7.082 12.93 1.702 1 98.94 104 VAL A CA 1
ATOM 813 C C . VAL A 1 104 ? -6.082 12.031 2.42 1 98.94 104 VAL A C 1
ATOM 815 O O . VAL A 1 104 ? -6.418 11.391 3.418 1 98.94 104 VAL A O 1
ATOM 818 N N . ILE A 1 105 ? -4.887 11.961 1.885 1 98.94 105 ILE A N 1
ATOM 819 C CA . ILE A 1 105 ? -3.811 11.148 2.447 1 98.94 105 ILE A CA 1
ATOM 820 C C . ILE A 1 105 ? -2.742 12.062 3.051 1 98.94 105 ILE A C 1
ATOM 822 O O . ILE A 1 105 ? -2.152 12.883 2.35 1 98.94 105 ILE A O 1
ATOM 826 N N . LEU A 1 106 ? -2.549 11.93 4.309 1 98.94 106 LEU A N 1
ATOM 827 C CA . LEU A 1 106 ? -1.485 12.617 5.031 1 98.94 106 LEU A CA 1
ATOM 828 C C . LEU A 1 106 ? -0.31 11.68 5.293 1 98.94 106 LEU A C 1
ATOM 830 O O . LEU A 1 106 ? -0.238 11.047 6.348 1 98.94 106 LEU A O 1
ATOM 834 N N . ASP A 1 107 ? 0.551 11.625 4.297 1 98.75 107 ASP A N 1
ATOM 835 C CA . ASP A 1 107 ? 1.671 10.695 4.316 1 98.75 107 ASP A CA 1
ATOM 836 C C . ASP A 1 107 ? 2.787 11.188 5.234 1 98.75 107 ASP A C 1
ATOM 838 O O . ASP A 1 107 ? 3.207 12.344 5.137 1 98.75 107 ASP A O 1
ATOM 842 N N . GLU A 1 108 ? 3.334 10.336 6.102 1 98 108 GLU A N 1
ATOM 843 C CA . GLU A 1 108 ? 4.43 10.562 7.039 1 98 108 GLU A CA 1
ATOM 844 C C . GLU A 1 108 ? 4.051 11.602 8.086 1 98 108 GLU A C 1
ATOM 846 O O . GLU A 1 108 ? 4.926 12.227 8.695 1 98 108 GLU A O 1
ATOM 851 N N . LEU A 1 109 ? 2.752 11.852 8.234 1 98.62 109 LEU A N 1
ATOM 852 C CA . LEU A 1 109 ? 2.326 12.766 9.289 1 98.62 109 LEU A CA 1
ATOM 853 C C . LEU A 1 109 ? 2.732 12.234 10.664 1 98.62 109 LEU A C 1
ATOM 855 O O . LEU A 1 109 ? 3.164 13.008 11.523 1 98.62 109 LEU A O 1
ATOM 859 N N . ASN A 1 110 ? 2.602 10.914 10.875 1 98.44 110 ASN A N 1
ATOM 860 C CA . ASN A 1 110 ? 3.002 10.328 12.148 1 98.44 110 ASN A CA 1
ATOM 861 C C . ASN A 1 110 ? 4.484 10.562 12.438 1 98.44 110 ASN A C 1
ATOM 863 O O . ASN A 1 110 ? 4.863 10.852 13.57 1 98.44 110 ASN A O 1
ATOM 867 N N . ASN A 1 111 ? 5.297 10.398 11.391 1 97 111 ASN A N 1
ATOM 868 C CA . ASN A 1 111 ? 6.719 10.703 11.547 1 97 111 ASN A CA 1
ATOM 869 C C . ASN A 1 111 ? 6.941 12.148 11.969 1 97 111 ASN A C 1
ATOM 871 O O . ASN A 1 111 ? 7.75 12.422 12.859 1 97 111 ASN A O 1
ATOM 875 N N . ALA A 1 112 ? 6.273 13.016 11.328 1 96.69 112 ALA A N 1
ATOM 876 C CA . ALA A 1 112 ? 6.402 14.438 11.617 1 96.69 112 ALA A CA 1
ATOM 877 C C . ALA A 1 112 ? 6.027 14.742 13.062 1 96.69 112 ALA A C 1
ATOM 879 O O . ALA A 1 112 ? 6.75 15.453 13.766 1 96.69 112 ALA A O 1
ATOM 880 N N . LEU A 1 113 ? 4.945 14.172 13.516 1 97.44 113 LEU A N 1
ATOM 881 C CA . LEU A 1 113 ? 4.438 14.406 14.859 1 97.44 113 LEU A CA 1
ATOM 882 C C . LEU A 1 113 ? 5.375 13.82 15.914 1 97.44 113 LEU A C 1
ATOM 884 O O . LEU A 1 113 ? 5.305 14.18 17.094 1 97.44 113 LEU A O 1
ATOM 888 N N . ALA A 1 114 ? 6.238 12.922 15.484 1 95.38 114 ALA A N 1
ATOM 889 C CA . ALA A 1 114 ? 7.102 12.211 16.422 1 95.38 114 ALA A CA 1
ATOM 890 C C . ALA A 1 114 ? 8.492 12.836 16.484 1 95.38 114 ALA A C 1
ATOM 892 O O . ALA A 1 114 ? 9.359 12.375 17.219 1 95.38 114 ALA A O 1
ATOM 893 N N . ILE A 1 115 ? 8.742 13.859 15.672 1 92.5 115 ILE A N 1
ATOM 894 C CA . ILE A 1 115 ? 10.031 14.539 15.695 1 92.5 115 ILE A CA 1
ATOM 895 C C . ILE A 1 115 ? 10.289 15.109 17.094 1 92.5 115 ILE A C 1
ATOM 897 O O . ILE A 1 115 ? 9.406 15.727 17.688 1 92.5 115 ILE A O 1
ATOM 901 N N . ASN A 1 116 ? 11.445 14.891 17.562 1 91.12 116 ASN A N 1
ATOM 902 C CA . ASN A 1 116 ? 11.75 15.328 18.922 1 91.12 116 ASN A CA 1
ATOM 903 C C . ASN A 1 116 ? 12.984 16.234 18.953 1 91.12 116 ASN A C 1
ATOM 905 O O . ASN A 1 116 ? 13.445 16.625 20.031 1 91.12 116 ASN A O 1
ATOM 909 N N . SER A 1 117 ? 13.516 16.594 17.781 1 88.81 117 SER A N 1
ATOM 910 C CA . SER A 1 117 ? 14.695 17.453 17.719 1 88.81 117 SER A CA 1
ATOM 911 C C . SER A 1 117 ? 14.336 18.906 18.016 1 88.81 117 SER A C 1
ATOM 913 O O . SER A 1 117 ? 15.211 19.734 18.25 1 88.81 117 SER A O 1
ATOM 915 N N . PHE A 1 118 ? 13.117 19.25 18.016 1 90.81 118 PHE A N 1
ATOM 916 C CA . PHE A 1 118 ? 12.57 20.547 18.406 1 90.81 118 PHE A CA 1
ATOM 917 C C . PHE A 1 118 ? 11.133 20.406 18.891 1 90.81 118 PHE A C 1
ATOM 919 O O . PHE A 1 118 ? 10.508 19.344 18.688 1 90.81 118 PHE A O 1
ATOM 926 N N . PRO A 1 119 ? 10.688 21.391 19.594 1 93.44 119 PRO A N 1
ATOM 927 C CA . PRO A 1 119 ? 9.281 21.297 19.984 1 93.44 119 PRO A CA 1
ATOM 928 C C . PRO A 1 119 ? 8.328 21.266 18.797 1 93.44 119 PRO A C 1
ATOM 930 O O . PRO A 1 119 ? 8.172 22.266 18.094 1 93.44 119 PRO A O 1
ATOM 933 N N . ILE A 1 120 ? 7.711 20.203 18.578 1 94.31 120 ILE A N 1
ATOM 934 C CA . ILE A 1 120 ? 6.863 19.953 17.422 1 94.31 120 ILE A CA 1
ATOM 935 C C . ILE A 1 120 ? 5.512 20.641 17.609 1 94.31 120 ILE A C 1
ATOM 937 O O . ILE A 1 120 ? 4.875 21.047 16.641 1 94.31 120 ILE A O 1
ATOM 941 N N . ASP A 1 121 ? 5.082 20.891 18.828 1 93.69 121 ASP A N 1
ATOM 942 C CA . ASP A 1 121 ? 3.742 21.375 19.141 1 93.69 121 ASP A CA 1
ATOM 943 C C . ASP A 1 121 ? 3.543 22.812 18.656 1 93.69 121 ASP A C 1
ATOM 945 O O . ASP A 1 121 ? 2.41 23.25 18.453 1 93.69 121 ASP A O 1
ATOM 949 N N . ASP A 1 122 ? 4.582 23.5 18.531 1 92.88 122 ASP A N 1
ATOM 950 C CA . ASP A 1 122 ? 4.426 24.875 18.094 1 92.88 122 ASP A CA 1
ATOM 951 C C . ASP A 1 122 ? 4.379 24.969 16.578 1 92.88 122 ASP A C 1
ATOM 953 O O . ASP A 1 122 ? 4.066 26.031 16.031 1 92.88 122 ASP A O 1
ATOM 957 N N . VAL A 1 123 ? 4.691 23.875 15.906 1 93.94 123 VAL A N 1
ATOM 958 C CA . VAL A 1 123 ? 4.75 23.844 14.453 1 93.94 123 VAL A CA 1
ATOM 959 C C . VAL A 1 123 ? 3.586 23.016 13.906 1 93.94 123 VAL A C 1
ATOM 961 O O . VAL A 1 123 ? 2.971 23.391 12.906 1 93.94 123 VAL A O 1
ATOM 964 N N . LEU A 1 124 ? 3.305 21.969 14.461 1 96.62 124 LEU A N 1
ATOM 965 C CA . LEU A 1 124 ? 2.303 20.953 14.117 1 96.62 124 LEU A CA 1
ATOM 966 C C . LEU A 1 124 ? 1.646 20.391 15.375 1 96.62 124 LEU A C 1
ATOM 968 O O . LEU A 1 124 ? 1.911 19.266 15.766 1 96.62 124 LEU A O 1
ATOM 972 N N . PRO A 1 125 ? 0.757 21.25 15.961 1 97.12 125 PRO A N 1
ATOM 973 C CA . PRO A 1 125 ? 0.173 20.844 17.25 1 97.12 125 PRO A CA 1
ATOM 974 C C . PRO A 1 125 ? -0.78 19.656 17.109 1 97.12 125 PRO A C 1
ATOM 976 O O . PRO A 1 125 ? -1.718 19.703 16.312 1 97.12 125 PRO A O 1
ATOM 979 N N . LEU A 1 126 ? -0.607 18.672 17.969 1 97.81 126 LEU A N 1
ATOM 980 C CA . LEU A 1 126 ? -1.414 17.453 17.922 1 97.81 126 LEU A CA 1
ATOM 981 C C . LEU A 1 126 ? -2.895 17.781 18.078 1 97.81 126 LEU A C 1
ATOM 983 O O . LEU A 1 126 ? -3.742 17.203 17.406 1 97.81 126 LEU A O 1
ATOM 987 N N . HIS A 1 127 ? -3.199 18.719 18.984 1 97.94 127 HIS A N 1
ATOM 988 C CA . HIS A 1 127 ? -4.605 19.031 19.219 1 97.94 127 HIS A CA 1
ATOM 989 C C . HIS A 1 127 ? -5.273 19.547 17.953 1 97.94 127 HIS A C 1
ATOM 991 O O . HIS A 1 127 ? -6.449 19.266 17.703 1 97.94 127 HIS A O 1
ATOM 997 N N . GLU A 1 128 ? -4.578 20.297 17.125 1 98.12 128 GLU A N 1
ATOM 998 C CA . GLU A 1 128 ? -5.145 20.781 15.867 1 98.12 128 GLU A CA 1
ATOM 999 C C . GLU A 1 128 ? -5.336 19.641 14.875 1 98.12 128 GLU A C 1
ATOM 1001 O O . GLU A 1 128 ? -6.289 19.641 14.086 1 98.12 128 GLU A O 1
ATOM 1006 N N . VAL A 1 129 ? -4.371 18.734 14.859 1 98.56 129 VAL A N 1
ATOM 1007 C CA . VAL A 1 129 ? -4.5 17.562 14 1 98.56 129 VAL A CA 1
ATOM 1008 C C . VAL A 1 129 ? -5.777 16.797 14.352 1 98.56 129 VAL A C 1
ATOM 1010 O O . VAL A 1 129 ? -6.559 16.438 13.469 1 98.56 129 VAL A O 1
ATOM 1013 N N . LEU A 1 130 ? -6 16.594 15.664 1 98.56 130 LEU A N 1
ATOM 1014 C CA . LEU A 1 130 ? -7.188 15.891 16.125 1 98.56 130 LEU A CA 1
ATOM 1015 C C . LEU A 1 130 ? -8.453 16.672 15.789 1 98.56 130 LEU A C 1
ATOM 1017 O O . LEU A 1 130 ? -9.461 16.094 15.383 1 98.56 130 LEU A O 1
ATOM 1021 N N . GLU A 1 131 ? -8.391 17.969 15.922 1 98.19 131 GLU A N 1
ATOM 1022 C CA . GLU A 1 131 ? -9.523 18.828 15.555 1 98.19 131 GLU A CA 1
ATOM 1023 C C . GLU A 1 131 ? -9.828 18.734 14.062 1 98.19 131 GLU A C 1
ATOM 1025 O O . GLU A 1 131 ? -10.992 18.703 13.672 1 98.19 131 GLU A O 1
ATOM 1030 N N . LEU A 1 132 ? -8.781 18.75 13.266 1 98.44 132 LEU A N 1
ATOM 1031 C CA . LEU A 1 132 ? -8.969 18.625 11.82 1 98.44 132 LEU A CA 1
ATOM 1032 C C . LEU A 1 132 ? -9.633 17.297 11.477 1 98.44 132 LEU A C 1
ATOM 1034 O O . LEU A 1 132 ? -10.539 17.25 10.633 1 98.44 132 LEU A O 1
ATOM 1038 N N . ILE A 1 133 ? -9.219 16.203 12.062 1 97.88 133 ILE A N 1
ATOM 1039 C CA . ILE A 1 133 ? -9.773 14.867 11.844 1 97.88 133 ILE A CA 1
ATOM 1040 C C . ILE A 1 133 ? -11.266 14.867 12.172 1 97.88 133 ILE A C 1
ATOM 1042 O O . ILE A 1 133 ? -12.086 14.375 11.391 1 97.88 133 ILE A O 1
ATOM 1046 N N . GLU A 1 134 ? -11.609 15.477 13.234 1 96.62 134 GLU A N 1
ATOM 1047 C CA . GLU A 1 134 ? -12.992 15.484 13.703 1 96.62 134 GLU A CA 1
ATOM 1048 C C . GLU A 1 134 ? -13.852 16.438 12.883 1 96.62 134 GLU A C 1
ATOM 1050 O O . GLU A 1 134 ? -15.047 16.188 12.695 1 96.62 134 GLU A O 1
ATOM 1055 N N . GLY A 1 135 ? -13.219 17.484 12.438 1 96.5 135 GLY A N 1
ATOM 1056 C CA . GLY A 1 135 ? -13.977 18.531 11.781 1 96.5 135 GLY A CA 1
ATOM 1057 C C . GLY A 1 135 ? -13.93 18.453 10.266 1 96.5 135 GLY A C 1
ATOM 1058 O O . GLY A 1 135 ? -14.43 19.344 9.578 1 96.5 135 GLY A O 1
ATOM 1059 N N . ARG A 1 136 ? -13.266 17.453 9.734 1 97 136 ARG A N 1
ATOM 1060 C CA . ARG A 1 136 ? -13.133 17.359 8.281 1 97 136 ARG A CA 1
ATOM 1061 C C . ARG A 1 136 ? -14.5 17.234 7.617 1 97 136 ARG A C 1
ATOM 1063 O O . ARG A 1 136 ? -15.477 16.828 8.25 1 97 136 ARG A O 1
ATOM 1070 N N . PRO A 1 137 ? -14.609 17.688 6.301 1 97.06 137 PRO A N 1
ATOM 1071 C CA . PRO A 1 137 ? -15.883 17.594 5.59 1 97.06 137 PRO A CA 1
ATOM 1072 C C . PRO A 1 137 ? -16.516 16.203 5.664 1 97.06 137 PRO A C 1
ATOM 1074 O O . PRO A 1 137 ? -15.797 15.195 5.59 1 97.06 137 PRO A O 1
ATOM 1077 N N . TYR A 1 138 ? -17.859 16.203 5.812 1 95.62 138 TYR A N 1
ATOM 1078 C CA . TYR A 1 138 ? -18.594 14.953 5.902 1 95.62 138 TYR A CA 1
ATOM 1079 C C . TYR A 1 138 ? -18.359 14.094 4.668 1 95.62 138 TYR A C 1
ATOM 1081 O O . TYR A 1 138 ? -18.359 14.594 3.541 1 95.62 138 TYR A O 1
ATOM 1089 N N . GLY A 1 139 ? -18.094 12.859 4.898 1 96.38 139 GLY A N 1
ATOM 1090 C CA . GLY A 1 139 ? -17.938 11.914 3.805 1 96.38 139 GLY A CA 1
ATOM 1091 C C . GLY A 1 139 ? -16.484 11.75 3.373 1 96.38 139 GLY A C 1
ATOM 1092 O O . GLY A 1 139 ? -16.156 10.797 2.662 1 96.38 139 GLY A O 1
ATOM 1093 N N . MET A 1 140 ? -15.586 12.641 3.824 1 98 140 MET A N 1
ATOM 1094 C CA . MET A 1 140 ? -14.188 12.586 3.426 1 98 140 MET A CA 1
ATOM 1095 C C . MET A 1 140 ? -13.438 11.5 4.199 1 98 140 MET A C 1
ATOM 1097 O O . MET A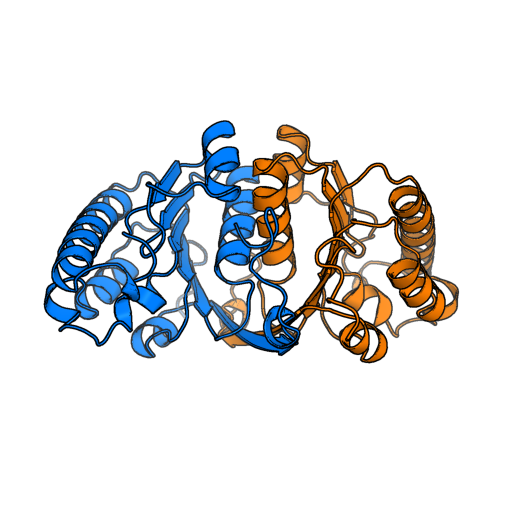 1 140 ? -13.469 11.477 5.43 1 98 140 MET A O 1
ATOM 1101 N N . HIS A 1 141 ? -12.852 10.562 3.443 1 98.38 141 HIS A N 1
ATOM 1102 C CA . HIS A 1 141 ? -11.922 9.633 4.062 1 98.38 141 HIS A CA 1
ATOM 1103 C C . HIS A 1 141 ? -10.555 10.273 4.258 1 98.38 141 HIS A C 1
ATOM 1105 O O . HIS A 1 141 ? -10.125 11.102 3.453 1 98.38 141 HIS A O 1
ATOM 1111 N N . MET A 1 142 ? -9.906 9.922 5.34 1 98.75 142 MET A N 1
ATOM 1112 C CA . MET A 1 142 ? -8.547 10.398 5.613 1 98.75 142 MET A CA 1
ATOM 1113 C C . MET A 1 142 ? -7.621 9.234 5.945 1 98.75 142 MET A C 1
ATOM 1115 O O . MET A 1 142 ? -7.973 8.367 6.746 1 98.75 142 MET A O 1
ATOM 1119 N N . VAL A 1 143 ? -6.496 9.203 5.258 1 98.88 143 VAL A N 1
ATOM 1120 C CA . VAL A 1 143 ? -5.473 8.188 5.504 1 98.88 143 VAL A CA 1
ATOM 1121 C C . VAL A 1 143 ? -4.234 8.844 6.109 1 98.88 143 VAL A C 1
ATOM 1123 O O . VAL A 1 143 ? -3.738 9.852 5.59 1 98.88 143 VAL A O 1
ATOM 1126 N N . ILE A 1 144 ? -3.744 8.32 7.176 1 98.94 144 ILE A N 1
ATOM 1127 C CA . ILE A 1 144 ? -2.57 8.852 7.863 1 98.94 144 ILE A CA 1
ATOM 1128 C C . ILE A 1 144 ? -1.50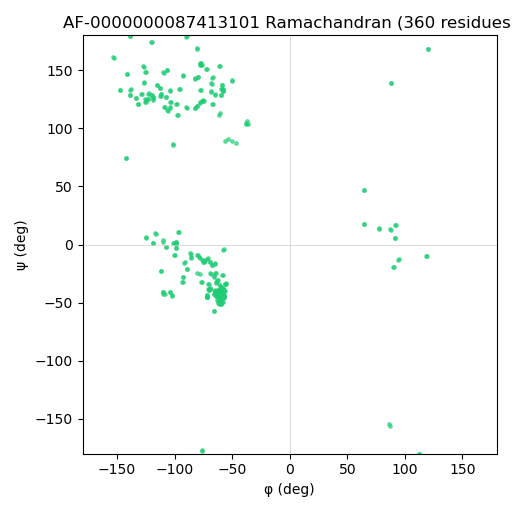4 7.762 7.973 1 98.94 144 ILE A C 1
ATOM 1130 O O . ILE A 1 144 ? -1.788 6.648 8.422 1 98.94 144 ILE A O 1
ATOM 1134 N N . THR A 1 145 ? -0.299 8.055 7.492 1 98.88 145 THR A N 1
ATOM 1135 C CA . THR A 1 145 ? 0.752 7.039 7.539 1 98.88 145 THR A CA 1
ATOM 1136 C C . THR A 1 145 ? 1.939 7.531 8.359 1 98.88 145 THR A C 1
ATOM 1138 O O . THR A 1 145 ? 2 8.703 8.734 1 98.88 145 THR A O 1
ATOM 1141 N N . GLY A 1 146 ? 2.902 6.625 8.57 1 98.5 146 GLY A N 1
ATOM 1142 C CA . GLY A 1 146 ? 4.164 6.934 9.227 1 98.5 146 GLY A CA 1
ATOM 1143 C C . GLY A 1 146 ? 4.395 6.121 10.492 1 98.5 146 GLY A C 1
ATOM 1144 O O . GLY A 1 146 ? 3.465 5.504 11.016 1 98.5 146 GLY A O 1
ATOM 1145 N N . ARG A 1 147 ? 5.598 6.176 10.984 1 98 147 ARG A N 1
ATOM 1146 C CA . ARG A 1 147 ? 5.957 5.492 12.219 1 98 147 ARG A CA 1
ATOM 1147 C C . ARG A 1 147 ? 5.469 6.27 13.438 1 98 147 ARG A C 1
ATOM 1149 O O . ARG A 1 147 ? 5.188 7.465 13.344 1 98 147 ARG A O 1
ATOM 1156 N N . ASN A 1 148 ? 5.258 5.539 14.555 1 97.56 148 ASN A N 1
ATOM 1157 C CA . ASN A 1 148 ? 5.039 6.129 15.875 1 97.56 148 ASN A CA 1
ATOM 1158 C C . ASN A 1 148 ? 3.748 6.941 15.922 1 97.56 148 ASN A C 1
ATOM 1160 O O . ASN A 1 148 ? 3.738 8.078 16.406 1 97.56 148 ASN A O 1
ATOM 1164 N N . ALA A 1 149 ? 2.744 6.32 15.398 1 98.56 149 ALA A N 1
ATOM 1165 C CA . ALA A 1 149 ? 1.449 6.988 15.5 1 98.56 149 ALA A CA 1
ATOM 1166 C C . ALA A 1 149 ? 1.085 7.258 16.953 1 98.56 149 ALA A C 1
ATOM 1168 O O . ALA A 1 149 ? 1.188 6.371 17.797 1 98.56 149 ALA A O 1
ATOM 1169 N N . GLN A 1 150 ? 0.659 8.477 17.234 1 97.94 150 GLN A N 1
ATOM 1170 C CA . GLN A 1 150 ? 0.213 8.844 18.578 1 97.94 150 GLN A CA 1
ATOM 1171 C C . GLN A 1 150 ? -1.069 8.102 18.953 1 97.94 150 GLN A C 1
ATOM 1173 O O . GLN A 1 150 ? -1.951 7.914 18.109 1 97.94 150 GLN A O 1
ATOM 1178 N N . GLN A 1 151 ? -1.143 7.754 20.234 1 98.31 151 GLN A N 1
ATOM 1179 C CA . GLN A 1 151 ? -2.311 7.023 20.719 1 98.31 151 GLN A CA 1
ATOM 1180 C C . GLN A 1 151 ? -3.598 7.789 20.438 1 98.31 151 GLN A C 1
ATOM 1182 O O . GLN A 1 151 ? -4.617 7.191 20.094 1 98.31 151 GLN A O 1
ATOM 1187 N N . ALA A 1 152 ? -3.578 9.094 20.594 1 98.5 152 ALA A N 1
ATOM 1188 C CA . ALA A 1 152 ? -4.758 9.922 20.375 1 98.5 152 ALA A CA 1
ATOM 1189 C C . ALA A 1 152 ? -5.258 9.781 18.938 1 98.5 152 ALA A C 1
ATOM 1191 O O . ALA A 1 152 ? -6.461 9.844 18.688 1 98.5 152 ALA A O 1
ATOM 1192 N N . ILE A 1 153 ? -4.324 9.641 17.953 1 98.56 153 ILE A N 1
ATOM 1193 C CA . ILE A 1 153 ? -4.691 9.43 16.562 1 98.56 153 ILE A CA 1
ATOM 1194 C C . ILE A 1 153 ? -5.254 8.023 16.375 1 98.56 153 ILE A C 1
ATOM 1196 O O . ILE A 1 153 ? -6.289 7.844 15.734 1 98.56 153 ILE A O 1
ATOM 1200 N N . ILE A 1 154 ? -4.621 7.039 16.984 1 98.69 154 ILE A N 1
ATOM 1201 C CA . ILE A 1 154 ? -5.07 5.652 16.922 1 98.69 154 ILE A CA 1
ATOM 1202 C C . ILE A 1 154 ? -6.492 5.543 17.469 1 98.69 154 ILE A C 1
ATOM 1204 O O . ILE A 1 154 ? -7.34 4.871 16.875 1 98.69 154 ILE A O 1
ATOM 1208 N N . ASP A 1 155 ? -6.754 6.246 18.562 1 98.12 155 ASP A N 1
ATOM 1209 C CA . ASP A 1 155 ? -8.055 6.199 19.219 1 98.12 155 ASP A CA 1
ATOM 1210 C C . ASP A 1 155 ? -9.156 6.715 18.297 1 98.12 155 ASP A C 1
ATOM 1212 O O . ASP A 1 155 ? -10.297 6.242 18.344 1 98.12 155 ASP A O 1
ATOM 1216 N N . ARG A 1 156 ? -8.883 7.609 17.422 1 97.19 156 ARG A N 1
ATOM 1217 C CA . ARG A 1 156 ? -9.883 8.242 16.562 1 97.19 156 ARG A CA 1
ATOM 1218 C C . ARG A 1 156 ? -10.023 7.492 15.242 1 97.19 156 ARG A C 1
ATOM 1220 O O . ARG A 1 156 ? -10.969 7.727 14.484 1 97.19 156 ARG A O 1
ATOM 1227 N N . ALA A 1 157 ? -9.07 6.66 14.961 1 98.06 157 ALA A N 1
ATOM 1228 C CA . ALA A 1 157 ? -9.047 5.965 13.68 1 98.06 157 ALA A CA 1
ATOM 1229 C C . ALA A 1 157 ? -10.133 4.895 13.609 1 98.06 157 ALA A C 1
ATOM 1231 O O . ALA A 1 157 ? -10.523 4.332 14.641 1 98.06 157 ALA A O 1
ATOM 1232 N N . ASP A 1 158 ? -10.625 4.613 12.422 1 97.31 158 ASP A N 1
ATOM 1233 C CA . ASP A 1 158 ? -11.586 3.545 12.164 1 97.31 158 ASP A CA 1
ATOM 1234 C C . ASP A 1 158 ? -10.875 2.252 11.773 1 97.31 158 ASP A C 1
ATOM 1236 O O . ASP A 1 158 ? -11.422 1.16 11.945 1 97.31 158 ASP A O 1
ATOM 1240 N N . LEU A 1 159 ? -9.789 2.387 11.234 1 98.19 159 LEU A N 1
ATOM 1241 C CA . LEU A 1 159 ? -8.914 1.284 10.844 1 98.19 159 LEU A CA 1
ATOM 1242 C C . LEU A 1 159 ? -7.461 1.602 11.172 1 98.19 159 LEU A C 1
ATOM 1244 O O . LEU A 1 159 ? -6.98 2.701 10.883 1 98.19 159 LEU A O 1
ATOM 1248 N N . VAL A 1 160 ? -6.805 0.701 11.852 1 98.81 160 VAL A N 1
ATOM 1249 C CA . VAL A 1 160 ? -5.383 0.833 12.148 1 98.81 160 VAL A CA 1
ATOM 1250 C C . VAL A 1 160 ? -4.664 -0.471 11.812 1 98.81 160 VAL A C 1
ATOM 1252 O O . VAL A 1 160 ? -5.027 -1.536 12.32 1 98.81 160 VAL A O 1
ATOM 1255 N N . THR A 1 161 ? -3.734 -0.381 10.945 1 98.81 161 THR A N 1
ATOM 1256 C CA . THR A 1 161 ? -2.82 -1.485 10.672 1 98.81 161 THR A CA 1
ATOM 1257 C C . THR A 1 161 ? -1.407 -1.146 11.141 1 98.81 161 THR A C 1
ATOM 1259 O O . THR A 1 161 ? -0.87 -0.093 10.789 1 98.81 161 THR A O 1
ATOM 1262 N N . GLU A 1 162 ? -0.854 -2.008 11.898 1 98.81 162 GLU A N 1
ATOM 1263 C CA . GLU A 1 162 ? 0.55 -1.88 12.281 1 98.81 162 GLU A CA 1
ATOM 1264 C C . GLU A 1 162 ? 1.439 -2.76 11.406 1 98.81 162 GLU A C 1
ATOM 1266 O O . GLU A 1 162 ? 1.264 -3.979 11.359 1 98.81 162 GLU A O 1
ATOM 1271 N N . MET A 1 163 ? 2.375 -2.174 10.727 1 98.62 163 MET A N 1
ATOM 1272 C CA . MET A 1 163 ? 3.299 -2.865 9.828 1 98.62 163 MET A CA 1
ATOM 1273 C C . MET A 1 163 ? 4.625 -3.15 10.531 1 98.62 163 MET A C 1
ATOM 1275 O O . MET A 1 163 ? 5.414 -2.238 10.766 1 98.62 163 MET A O 1
ATOM 1279 N N . ASN A 1 164 ? 4.871 -4.43 10.781 1 98.31 164 ASN A N 1
ATOM 1280 C CA . ASN A 1 164 ? 6.043 -4.871 11.531 1 98.31 164 ASN A CA 1
ATOM 1281 C C . ASN A 1 164 ? 7.113 -5.453 10.617 1 98.31 164 ASN A C 1
ATOM 1283 O O . ASN A 1 164 ? 6.82 -6.305 9.773 1 98.31 164 ASN A O 1
ATOM 1287 N N . PRO A 1 165 ? 8.32 -5.016 10.836 1 97.88 165 PRO A N 1
ATOM 1288 C CA . PRO A 1 165 ? 9.391 -5.609 10.023 1 97.88 165 PRO A CA 1
ATOM 1289 C C . PRO A 1 165 ? 9.75 -7.02 10.484 1 97.88 165 PRO A C 1
ATOM 1291 O O . PRO A 1 165 ? 10.008 -7.242 11.672 1 97.88 165 PRO A O 1
ATOM 1294 N N . VAL A 1 166 ? 9.703 -7.949 9.641 1 97.75 166 VAL A N 1
ATOM 1295 C CA . VAL A 1 166 ? 10.148 -9.312 9.906 1 97.75 166 VAL A CA 1
ATOM 1296 C C . VAL A 1 166 ? 11.516 -9.547 9.273 1 97.75 166 VAL A C 1
ATOM 1298 O O . VAL A 1 166 ? 12.391 -10.164 9.891 1 97.75 166 VAL A O 1
ATOM 1301 N N . LYS A 1 167 ? 11.734 -9.086 8.016 1 95.5 167 LYS A N 1
ATOM 1302 C CA . LYS A 1 167 ? 12.984 -9.109 7.273 1 95.5 167 LYS A CA 1
ATOM 1303 C C . LYS A 1 167 ? 13.164 -7.832 6.457 1 95.5 167 LYS A C 1
ATOM 1305 O O . LYS A 1 167 ? 12.188 -7.258 5.969 1 95.5 167 LYS A O 1
ATOM 1310 N N . HIS A 1 168 ? 14.398 -7.434 6.32 1 94.81 168 HIS A N 1
ATOM 1311 C CA . HIS A 1 168 ? 14.742 -6.293 5.48 1 94.81 168 HIS A CA 1
ATOM 1312 C C . HIS A 1 168 ? 16.109 -6.469 4.844 1 94.81 168 HIS A C 1
ATOM 1314 O O . HIS A 1 168 ? 17.094 -6.723 5.547 1 94.81 168 HIS A O 1
ATOM 1320 N N . TYR A 1 169 ? 16.141 -6.227 3.635 1 91.5 169 TYR A N 1
ATOM 1321 C CA . TYR A 1 169 ? 17.391 -6.453 2.896 1 91.5 169 TYR A CA 1
ATOM 1322 C C . TYR A 1 169 ? 18.453 -5.449 3.307 1 91.5 169 TYR A C 1
ATOM 1324 O O . TYR A 1 169 ? 19.641 -5.637 3.014 1 91.5 169 TYR A O 1
ATOM 1332 N N . TYR A 1 170 ? 18.078 -4.395 3.975 1 86.44 170 TYR A N 1
ATOM 1333 C CA . TYR A 1 170 ? 19.062 -3.48 4.543 1 86.44 170 TYR A CA 1
ATOM 1334 C C . TYR A 1 170 ? 20.016 -4.223 5.465 1 86.44 170 TYR A C 1
ATOM 1336 O O . TYR A 1 170 ? 21.203 -3.879 5.539 1 86.44 170 TYR A O 1
ATOM 1344 N N . ASP A 1 171 ? 19.516 -5.199 6.129 1 88.56 171 ASP A N 1
ATOM 1345 C CA . ASP A 1 171 ? 20.312 -5.98 7.062 1 88.56 171 ASP A CA 1
ATOM 1346 C C . ASP A 1 171 ? 21.422 -6.746 6.332 1 88.56 171 ASP A C 1
ATOM 1348 O O . ASP A 1 171 ? 22.406 -7.176 6.945 1 88.56 171 ASP A O 1
ATOM 1352 N N . GLU A 1 172 ? 21.234 -6.84 5.078 1 87.94 172 GLU A N 1
ATOM 1353 C CA . GLU A 1 172 ? 22.234 -7.512 4.254 1 87.94 172 GLU A CA 1
ATOM 1354 C C . GLU A 1 172 ? 23.125 -6.5 3.537 1 87.94 172 GLU A C 1
ATOM 1356 O O . GLU A 1 172 ? 23.938 -6.875 2.691 1 87.94 172 GLU A O 1
ATOM 1361 N N . GLY A 1 173 ? 22.859 -5.188 3.801 1 87.06 173 GLY A N 1
ATOM 1362 C CA . GLY A 1 173 ? 23.703 -4.137 3.246 1 87.06 173 GLY A CA 1
ATOM 1363 C C . GLY A 1 173 ? 23.203 -3.619 1.909 1 87.06 173 GLY A C 1
ATOM 1364 O O . GLY A 1 173 ? 23.922 -2.914 1.203 1 87.06 173 GLY A O 1
ATOM 1365 N N . ILE A 1 174 ? 22.094 -4.051 1.472 1 86.75 174 ILE A N 1
ATOM 1366 C CA . ILE A 1 174 ? 21.531 -3.557 0.221 1 86.75 174 ILE A CA 1
ATOM 1367 C C . ILE A 1 174 ? 20.938 -2.168 0.439 1 86.75 174 ILE A C 1
ATOM 1369 O O . ILE A 1 174 ? 20.062 -1.989 1.293 1 86.75 174 ILE A O 1
ATOM 1373 N N . PRO A 1 175 ? 21.375 -1.208 -0.314 1 87 175 PRO A N 1
ATOM 1374 C CA . PRO A 1 175 ? 20.812 0.136 -0.16 1 87 175 PRO A CA 1
ATOM 1375 C C . PRO A 1 175 ? 19.438 0.275 -0.791 1 87 175 PRO A C 1
ATOM 1377 O O . PRO A 1 175 ? 18.906 -0.693 -1.338 1 87 175 PRO A O 1
ATOM 1380 N N . ALA A 1 176 ? 18.953 1.547 -0.692 1 88.44 176 ALA A N 1
ATOM 1381 C CA . ALA A 1 176 ? 17.641 1.817 -1.273 1 88.44 176 ALA A CA 1
ATOM 1382 C C . ALA A 1 176 ? 17.625 1.503 -2.768 1 88.44 176 ALA A C 1
ATOM 1384 O O . ALA A 1 176 ? 18.594 1.809 -3.48 1 88.44 176 ALA A O 1
ATOM 1385 N N . VAL A 1 177 ? 16.562 0.882 -3.188 1 91.19 177 VAL A N 1
ATOM 1386 C CA . VAL A 1 177 ? 16.484 0.378 -4.555 1 91.19 177 VAL A CA 1
ATOM 1387 C C . VAL A 1 177 ? 15.516 1.237 -5.371 1 91.19 177 VAL A C 1
ATOM 1389 O O . VAL A 1 177 ? 14.367 1.429 -4.977 1 91.19 177 VAL A O 1
ATOM 1392 N N . LEU A 1 178 ? 15.984 1.725 -6.516 1 92.31 178 LEU A N 1
ATOM 1393 C CA . LEU A 1 178 ? 15.188 2.539 -7.426 1 92.31 178 LEU A CA 1
ATOM 1394 C C . LEU A 1 178 ? 13.961 1.771 -7.91 1 92.31 178 LEU A C 1
ATOM 1396 O O . L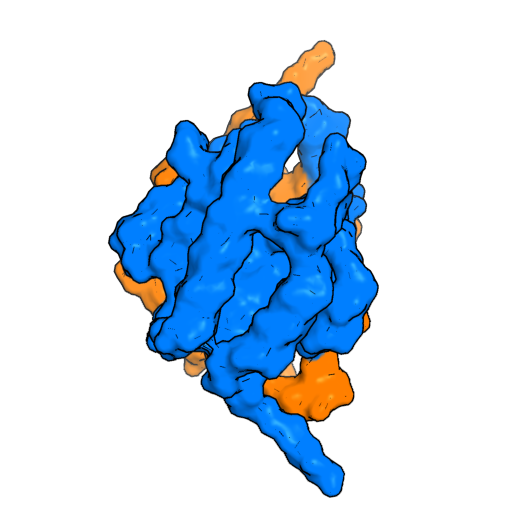EU A 1 178 ? 14.07 0.624 -8.344 1 92.31 178 LEU A O 1
ATOM 1400 N N . GLY A 1 179 ? 12.711 2.396 -7.781 1 93.31 179 GLY A N 1
ATOM 1401 C CA . GLY A 1 179 ? 11.477 1.759 -8.211 1 93.31 179 GLY A CA 1
ATOM 1402 C C . GLY A 1 179 ? 10.82 0.943 -7.117 1 93.31 179 GLY A C 1
ATOM 1403 O O . GLY A 1 179 ? 9.641 0.597 -7.219 1 93.31 179 GLY A O 1
ATOM 1404 N N . ILE A 1 180 ? 11.602 0.592 -6.109 1 94.62 180 ILE A N 1
ATOM 1405 C CA . ILE A 1 180 ? 11.07 -0.16 -4.977 1 94.62 180 ILE A CA 1
ATOM 1406 C C . ILE A 1 180 ? 10.891 0.771 -3.779 1 94.62 180 ILE A C 1
ATOM 1408 O O . ILE A 1 180 ? 9.836 0.761 -3.135 1 94.62 180 ILE A O 1
ATOM 1412 N N . GLU A 1 181 ? 11.867 1.677 -3.553 1 92.69 181 GLU A N 1
ATOM 1413 C CA . GLU A 1 181 ? 11.797 2.545 -2.381 1 92.69 181 GLU A CA 1
ATOM 1414 C C . GLU A 1 181 ? 11.555 3.996 -2.785 1 92.69 181 GLU A C 1
ATOM 1416 O O . GLU A 1 181 ? 11.203 4.828 -1.945 1 92.69 181 GLU A O 1
ATOM 1421 N N . PHE A 1 182 ? 11.906 4.27 -3.957 1 92.81 182 PHE A N 1
ATOM 1422 C CA . PHE A 1 182 ? 11.695 5.633 -4.426 1 92.81 182 PHE A CA 1
ATOM 1423 C C . PHE A 1 182 ? 11.641 5.68 -5.949 1 92.81 182 PHE A C 1
ATOM 1425 O O . PHE A 1 182 ? 12.125 4.766 -6.621 1 92.81 182 PHE A O 1
ATOM 1432 N N . MET B 1 1 ? 34.062 -12.023 0.02 1 28.27 1 MET B N 1
ATOM 1433 C CA . MET B 1 1 ? 32.75 -11.75 0.583 1 28.27 1 MET B CA 1
ATOM 1434 C C . MET B 1 1 ? 31.781 -11.305 -0.502 1 28.27 1 MET B C 1
ATOM 1436 O O . MET B 1 1 ? 32.031 -10.344 -1.227 1 28.27 1 MET B O 1
ATOM 1440 N N . ASN B 1 2 ? 30.969 -12.172 -1.201 1 37.75 2 ASN B N 1
ATOM 1441 C CA . ASN B 1 2 ? 30.219 -11.969 -2.438 1 37.75 2 ASN B CA 1
ATOM 1442 C C . ASN B 1 2 ? 29.266 -10.781 -2.334 1 37.75 2 ASN B C 1
ATOM 1444 O O . ASN B 1 2 ? 28.453 -10.711 -1.42 1 37.75 2 ASN B O 1
ATOM 1448 N N . GLN B 1 3 ? 29.625 -9.656 -2.631 1 45.41 3 GLN B N 1
ATOM 1449 C CA . GLN B 1 3 ? 28.828 -8.438 -2.607 1 45.41 3 GLN B CA 1
ATOM 1450 C C . GLN B 1 3 ? 27.391 -8.719 -3.029 1 45.41 3 GLN B C 1
ATOM 1452 O O . GLN B 1 3 ? 27.156 -9.391 -4.035 1 45.41 3 GLN B O 1
ATOM 1457 N N . PRO B 1 4 ? 26.5 -8.75 -1.996 1 53.28 4 PRO B N 1
ATOM 1458 C CA . PRO B 1 4 ? 25.109 -9.023 -2.385 1 53.28 4 PRO B CA 1
ATOM 1459 C C . PRO B 1 4 ? 24.734 -8.352 -3.703 1 53.28 4 PRO B C 1
ATOM 1461 O O . PRO B 1 4 ? 25.078 -7.195 -3.938 1 53.28 4 PRO B O 1
ATOM 1464 N N . ASP B 1 5 ? 24.656 -9.109 -4.781 1 63 5 ASP B N 1
ATOM 1465 C CA . ASP B 1 5 ? 24.219 -8.641 -6.094 1 63 5 ASP B CA 1
ATOM 1466 C C . ASP B 1 5 ? 22.953 -7.805 -5.992 1 63 5 ASP B C 1
ATOM 1468 O O . ASP B 1 5 ? 21.859 -8.352 -5.84 1 63 5 ASP B O 1
ATOM 1472 N N . LYS B 1 6 ? 23.109 -6.48 -5.758 1 64.38 6 LYS B N 1
ATOM 1473 C CA . LYS B 1 6 ? 22 -5.551 -5.645 1 64.38 6 LYS B CA 1
ATOM 1474 C C . LYS B 1 6 ? 21.125 -5.574 -6.898 1 64.38 6 LYS B C 1
ATOM 1476 O O . LYS B 1 6 ? 20.047 -4.992 -6.922 1 64.38 6 LYS B O 1
ATOM 1481 N N . GLN B 1 7 ? 21.578 -6.367 -7.863 1 81.44 7 GLN B N 1
ATOM 1482 C CA . GLN B 1 7 ? 20.906 -6.305 -9.148 1 81.44 7 GLN B CA 1
ATOM 1483 C C . GLN B 1 7 ? 20.109 -7.582 -9.414 1 81.44 7 GLN B C 1
ATOM 1485 O O . GLN B 1 7 ? 19.469 -7.719 -10.461 1 81.44 7 GLN B O 1
ATOM 1490 N N . ARG B 1 8 ? 20.109 -8.461 -8.5 1 89.94 8 ARG B N 1
ATOM 1491 C CA . ARG B 1 8 ? 19.516 -9.773 -8.727 1 89.94 8 ARG B CA 1
ATOM 1492 C C . ARG B 1 8 ? 18 -9.695 -8.719 1 89.94 8 ARG B C 1
ATOM 1494 O O . ARG B 1 8 ? 17.312 -10.633 -9.156 1 89.94 8 ARG B O 1
ATOM 1501 N N . GLY B 1 9 ? 17.406 -8.617 -8.273 1 95.44 9 GLY B N 1
ATOM 1502 C CA . GLY B 1 9 ? 15.977 -8.547 -8.039 1 95.44 9 GLY B CA 1
ATOM 1503 C C . GLY B 1 9 ? 15.57 -9.008 -6.656 1 95.44 9 GLY B C 1
ATOM 1504 O O . GLY B 1 9 ? 16.125 -9.977 -6.133 1 95.44 9 GLY B O 1
ATOM 1505 N N . LEU B 1 10 ? 14.695 -8.344 -6.074 1 97.44 10 LEU B N 1
ATOM 1506 C CA . LEU B 1 10 ? 14.344 -8.609 -4.68 1 97.44 10 LEU B CA 1
ATOM 1507 C C . LEU B 1 10 ? 12.984 -9.305 -4.586 1 97.44 10 LEU B C 1
ATOM 1509 O O . LEU B 1 10 ? 12.125 -9.117 -5.449 1 97.44 10 LEU B O 1
ATOM 1513 N N . ILE B 1 11 ? 12.844 -10.109 -3.551 1 98.25 11 ILE B N 1
ATOM 1514 C CA . ILE B 1 11 ? 11.57 -10.719 -3.189 1 98.25 11 ILE B CA 1
ATOM 1515 C C . ILE B 1 11 ? 10.977 -10 -1.98 1 98.25 11 ILE B C 1
ATOM 1517 O O . ILE B 1 11 ? 11.586 -9.961 -0.911 1 98.25 11 ILE B O 1
ATOM 1521 N N . LEU B 1 12 ? 9.844 -9.422 -2.178 1 98.69 12 LEU B N 1
ATOM 1522 C CA . LEU B 1 12 ? 9.148 -8.703 -1.117 1 98.69 12 LEU B CA 1
ATOM 1523 C C . LEU B 1 12 ? 7.859 -9.422 -0.73 1 98.69 12 LEU B C 1
ATOM 1525 O O . LEU B 1 12 ? 7.086 -9.828 -1.599 1 98.69 12 LEU B O 1
ATOM 1529 N N . VAL B 1 13 ? 7.645 -9.539 0.574 1 98.94 13 VAL B N 1
ATOM 1530 C CA . VAL B 1 13 ? 6.449 -10.227 1.057 1 98.94 13 VAL B CA 1
ATOM 1531 C C . VAL B 1 13 ? 5.68 -9.312 2.008 1 98.94 13 VAL B C 1
ATOM 1533 O O . VAL B 1 13 ? 6.238 -8.805 2.986 1 98.94 13 VAL B O 1
ATOM 1536 N N . TYR B 1 14 ? 4.438 -9.047 1.71 1 98.88 14 TYR B N 1
ATOM 1537 C CA . TYR B 1 14 ? 3.469 -8.422 2.609 1 98.88 14 TYR B CA 1
ATOM 1538 C C . TYR B 1 14 ? 2.453 -9.445 3.105 1 98.88 14 TYR B C 1
ATOM 1540 O O . TYR B 1 14 ? 1.676 -9.984 2.318 1 98.88 14 TYR B O 1
ATOM 1548 N N . THR B 1 15 ? 2.453 -9.68 4.367 1 98.88 15 THR B N 1
ATOM 1549 C CA . THR B 1 15 ? 1.593 -10.711 4.941 1 98.88 15 THR B CA 1
ATOM 1550 C C . THR B 1 15 ? 0.98 -10.227 6.254 1 98.88 15 THR B C 1
ATOM 1552 O O . THR B 1 15 ? 1.148 -9.07 6.641 1 98.88 15 THR B O 1
ATOM 1555 N N . GLY B 1 16 ? 0.138 -11.094 6.895 1 98.44 16 GLY B N 1
ATOM 1556 C CA . GLY B 1 16 ? -0.545 -10.734 8.125 1 98.44 16 GLY B CA 1
ATOM 1557 C C . GLY B 1 16 ? -2.047 -10.594 7.957 1 98.44 16 GLY B C 1
ATOM 1558 O O . GLY B 1 16 ? -2.564 -10.703 6.844 1 98.44 16 GLY B O 1
ATOM 1559 N N . ASP B 1 17 ? -2.729 -10.258 9.078 1 97.69 17 ASP B N 1
ATOM 1560 C CA . ASP B 1 17 ? -4.188 -10.273 9.086 1 97.69 17 ASP B CA 1
ATOM 1561 C C . ASP B 1 17 ? -4.754 -8.867 8.914 1 97.69 17 ASP B C 1
ATOM 1563 O O . ASP B 1 17 ? -5.965 -8.688 8.758 1 97.69 17 ASP B O 1
ATOM 1567 N N . GLY B 1 18 ? -3.871 -7.926 8.977 1 97.12 18 GLY B N 1
ATOM 1568 C CA . GLY B 1 18 ? -4.324 -6.547 8.852 1 97.12 18 GLY B CA 1
ATOM 1569 C C . GLY B 1 18 ? -4.547 -6.121 7.41 1 97.12 18 GLY B C 1
ATOM 1570 O O . GLY B 1 18 ? -4.168 -6.836 6.48 1 97.12 18 GLY B O 1
ATOM 1571 N N . LYS B 1 19 ? -5.16 -4.992 7.203 1 97.38 19 LYS B N 1
ATOM 1572 C CA . LYS B 1 19 ? -5.379 -4.418 5.879 1 97.38 19 LYS B CA 1
ATOM 1573 C C . LYS B 1 19 ? -4.105 -3.768 5.348 1 97.38 19 LYS B C 1
ATOM 1575 O O . LYS B 1 19 ? -3.18 -3.484 6.109 1 97.38 19 LYS B O 1
ATOM 1580 N N . GLY B 1 20 ? -3.984 -3.631 3.998 1 98.12 20 GLY B N 1
ATOM 1581 C CA . GLY B 1 20 ? -2.885 -2.863 3.434 1 98.12 20 GLY B CA 1
ATOM 1582 C C . GLY B 1 20 ? -1.971 -3.689 2.551 1 98.12 20 GLY B C 1
ATOM 1583 O O . GLY B 1 20 ? -1.135 -3.143 1.828 1 98.12 20 GLY B O 1
ATOM 1584 N N . LYS B 1 21 ? -2.125 -5.016 2.541 1 98.69 21 LYS B N 1
ATOM 1585 C CA . LYS B 1 21 ? -1.219 -5.875 1.783 1 98.69 21 LYS B CA 1
ATOM 1586 C C . LYS B 1 21 ? -1.354 -5.629 0.283 1 98.69 21 LYS B C 1
ATOM 1588 O O . LYS B 1 21 ? -0.375 -5.293 -0.386 1 98.69 21 LYS B O 1
ATOM 1593 N N . THR B 1 22 ? -2.594 -5.789 -0.249 1 98.62 22 THR B N 1
ATOM 1594 C CA . THR B 1 22 ? -2.846 -5.559 -1.667 1 98.62 22 THR B CA 1
ATOM 1595 C C . THR B 1 22 ? -2.525 -4.113 -2.043 1 98.62 22 THR B C 1
ATOM 1597 O O . THR B 1 22 ? -1.871 -3.859 -3.057 1 98.62 22 THR B O 1
ATOM 1600 N N . THR B 1 23 ? -2.908 -3.164 -1.211 1 98.75 23 THR B N 1
ATOM 1601 C CA . THR B 1 23 ? -2.705 -1.761 -1.556 1 98.75 23 THR B CA 1
ATOM 1602 C C . THR B 1 23 ? -1.223 -1.4 -1.505 1 98.75 23 THR B C 1
ATOM 1604 O O . THR B 1 23 ? -0.755 -0.562 -2.277 1 98.75 23 THR B O 1
ATOM 1607 N N . ALA B 1 24 ? -0.437 -2.006 -0.584 1 98.81 24 ALA B N 1
ATOM 1608 C CA . ALA B 1 24 ? 1.009 -1.793 -0.586 1 98.81 24 ALA B CA 1
ATOM 1609 C C . ALA B 1 24 ? 1.627 -2.246 -1.906 1 98.81 24 ALA B C 1
ATOM 1611 O O . ALA B 1 24 ? 2.475 -1.553 -2.473 1 98.81 24 ALA B O 1
ATOM 1612 N N . ALA B 1 25 ? 1.193 -3.379 -2.402 1 98.88 25 ALA B N 1
ATOM 1613 C CA . ALA B 1 25 ? 1.683 -3.889 -3.682 1 98.88 25 ALA B CA 1
ATOM 1614 C C . ALA B 1 25 ? 1.276 -2.967 -4.828 1 98.88 25 ALA B C 1
ATOM 1616 O O . ALA B 1 25 ? 2.068 -2.715 -5.742 1 98.88 25 ALA B O 1
ATOM 1617 N N . LEU B 1 26 ? 0.023 -2.461 -4.785 1 98.81 26 LEU B N 1
ATOM 1618 C CA . LEU B 1 26 ? -0.443 -1.499 -5.777 1 98.81 26 LEU B CA 1
ATOM 1619 C C . LEU B 1 26 ? 0.423 -0.244 -5.766 1 98.81 26 LEU B C 1
ATOM 1621 O O . LEU B 1 26 ? 0.812 0.256 -6.824 1 98.81 26 LEU B O 1
ATOM 1625 N N . GLY B 1 27 ? 0.684 0.227 -4.586 1 98.81 27 GLY B N 1
ATOM 1626 C CA . GLY B 1 27 ? 1.532 1.402 -4.465 1 98.81 27 GLY B CA 1
ATOM 1627 C C . GLY B 1 27 ? 2.93 1.188 -5.012 1 98.81 27 GLY B C 1
ATOM 1628 O O . GLY B 1 27 ? 3.516 2.096 -5.605 1 98.81 27 GLY B O 1
ATOM 1629 N N . LEU B 1 28 ? 3.461 0.003 -4.762 1 98.75 28 LEU B N 1
ATOM 1630 C CA . LEU B 1 28 ? 4.77 -0.328 -5.312 1 98.75 28 LEU B CA 1
ATOM 1631 C C . LEU B 1 28 ? 4.734 -0.338 -6.836 1 98.75 28 LEU B C 1
ATOM 1633 O O . LEU B 1 28 ? 5.676 0.123 -7.488 1 98.75 28 LEU B O 1
ATOM 1637 N N . ALA B 1 29 ? 3.652 -0.862 -7.41 1 98.88 29 ALA B N 1
ATOM 1638 C CA . ALA B 1 29 ? 3.479 -0.842 -8.859 1 98.88 29 ALA B CA 1
ATOM 1639 C C . ALA B 1 29 ? 3.52 0.585 -9.398 1 98.88 29 ALA B C 1
ATOM 1641 O O . ALA B 1 29 ? 4.152 0.852 -10.422 1 98.88 29 ALA B O 1
ATOM 1642 N N . VAL B 1 30 ? 2.863 1.48 -8.719 1 98.75 30 VAL B N 1
ATOM 1643 C CA . VAL B 1 30 ? 2.834 2.895 -9.086 1 98.75 30 VAL B CA 1
ATOM 1644 C C . VAL B 1 30 ? 4.254 3.459 -9.078 1 98.75 30 VAL B C 1
ATOM 1646 O O . VAL B 1 30 ? 4.684 4.078 -10.055 1 98.75 30 VAL B O 1
ATOM 1649 N N . ARG B 1 31 ? 4.949 3.223 -7.984 1 98.69 31 ARG B N 1
ATOM 1650 C CA . ARG B 1 31 ? 6.309 3.732 -7.824 1 98.69 31 ARG B CA 1
ATOM 1651 C C . ARG B 1 31 ? 7.234 3.174 -8.898 1 98.69 31 ARG B C 1
ATOM 1653 O O . ARG B 1 31 ? 7.992 3.92 -9.516 1 98.69 31 ARG B O 1
ATOM 1660 N N . ALA B 1 32 ? 7.172 1.872 -9.102 1 98.69 32 ALA B N 1
ATOM 1661 C CA . ALA B 1 32 ? 8.008 1.206 -10.102 1 98.69 32 ALA B CA 1
ATOM 1662 C C . ALA B 1 32 ? 7.719 1.73 -11.5 1 98.69 32 ALA B C 1
ATOM 1664 O O . ALA B 1 32 ? 8.641 2.035 -12.258 1 98.69 32 ALA B O 1
ATOM 1665 N N . THR B 1 33 ? 6.418 1.842 -11.82 1 98.81 33 THR B N 1
ATOM 1666 C CA . THR B 1 33 ? 6.02 2.334 -13.141 1 98.81 33 THR B CA 1
ATOM 1667 C C . THR B 1 33 ? 6.504 3.766 -13.352 1 98.81 33 THR B C 1
ATOM 1669 O O . THR B 1 33 ? 6.965 4.121 -14.438 1 98.81 33 THR B O 1
ATOM 1672 N N . GLY B 1 34 ? 6.426 4.562 -12.32 1 98.44 34 GLY B N 1
ATOM 1673 C CA . GLY B 1 34 ? 6.934 5.922 -12.391 1 98.44 34 GLY B CA 1
ATOM 1674 C C . GLY B 1 34 ? 8.406 5.992 -12.742 1 98.44 34 GLY B C 1
ATOM 1675 O O . GLY B 1 34 ? 8.875 6.988 -13.297 1 98.44 34 GLY B O 1
ATOM 1676 N N . ARG B 1 35 ? 9.078 4.934 -12.406 1 98.25 35 ARG B N 1
ATOM 1677 C CA . ARG B 1 35 ? 10.508 4.871 -12.688 1 98.25 35 ARG B CA 1
ATOM 1678 C C . ARG B 1 35 ? 10.781 4.117 -13.984 1 98.25 35 ARG B C 1
ATOM 1680 O O . ARG B 1 35 ? 11.906 3.697 -14.242 1 98.25 35 ARG B O 1
ATOM 1687 N N . GLY B 1 36 ? 9.766 3.854 -14.719 1 98.06 36 GLY B N 1
ATOM 1688 C CA . GLY B 1 36 ? 9.914 3.281 -16.047 1 98.06 36 GLY B CA 1
ATOM 1689 C C . GLY B 1 36 ? 9.984 1.766 -16.047 1 98.06 36 GLY B C 1
ATOM 1690 O O . GLY B 1 36 ? 10.336 1.15 -17.047 1 98.06 36 GLY B O 1
ATOM 1691 N N . LYS B 1 37 ? 9.672 1.135 -15.008 1 98.38 37 LYS B N 1
ATOM 1692 C CA . LYS B 1 37 ? 9.703 -0.322 -14.93 1 98.38 37 LYS B CA 1
ATOM 1693 C C . LYS B 1 37 ? 8.43 -0.933 -15.508 1 98.38 37 LYS B C 1
ATOM 1695 O O . LYS B 1 37 ? 7.348 -0.353 -15.391 1 98.38 37 LYS B O 1
ATOM 1700 N N . ARG B 1 38 ? 8.578 -2.07 -16.188 1 98.69 38 ARG B N 1
ATOM 1701 C CA . ARG B 1 38 ? 7.445 -2.852 -16.672 1 98.69 38 ARG B CA 1
ATOM 1702 C C . ARG B 1 38 ? 6.863 -3.719 -15.555 1 98.69 38 ARG B C 1
ATOM 1704 O O . ARG B 1 38 ? 7.547 -4.602 -15.031 1 98.69 38 ARG B O 1
ATOM 1711 N N . VAL B 1 39 ? 5.594 -3.484 -15.227 1 98.88 39 VAL B N 1
ATOM 1712 C CA . VAL B 1 39 ? 4.984 -4.133 -14.07 1 98.88 39 VAL B CA 1
ATOM 1713 C C . VAL B 1 39 ? 3.867 -5.066 -14.523 1 98.88 39 VAL B C 1
ATOM 1715 O O . VAL B 1 39 ? 3.086 -4.723 -15.414 1 98.88 39 VAL B O 1
ATOM 1718 N N . LEU B 1 40 ? 3.791 -6.273 -13.93 1 98.94 40 LEU B N 1
ATOM 1719 C CA . LEU B 1 40 ? 2.689 -7.223 -14.055 1 98.94 40 LEU B CA 1
ATOM 1720 C C . LEU B 1 40 ? 2.109 -7.562 -12.688 1 98.94 40 LEU B C 1
ATOM 1722 O O . LEU B 1 40 ? 2.852 -7.852 -11.742 1 98.94 40 LEU B O 1
ATOM 1726 N N . MET B 1 41 ? 0.777 -7.473 -12.57 1 98.88 41 MET B N 1
ATOM 1727 C CA . MET B 1 41 ? 0.109 -7.91 -11.352 1 98.88 41 MET B CA 1
ATOM 1728 C C . MET B 1 41 ? -0.894 -9.023 -11.648 1 98.88 41 MET B C 1
ATOM 1730 O O . MET B 1 41 ? -1.733 -8.883 -12.539 1 98.88 41 MET B O 1
ATOM 1734 N N . ILE B 1 42 ? -0.794 -10.117 -10.914 1 98.88 42 ILE B N 1
ATOM 1735 C CA . ILE B 1 42 ? -1.725 -11.234 -11.016 1 98.88 42 ILE B CA 1
ATOM 1736 C C . ILE B 1 42 ? -2.428 -11.445 -9.68 1 98.88 42 ILE B C 1
ATOM 1738 O O . ILE B 1 42 ? -1.774 -11.594 -8.641 1 98.88 42 ILE B O 1
ATOM 1742 N N . GLN B 1 43 ? -3.75 -11.438 -9.68 1 98.44 43 GLN B N 1
ATOM 1743 C CA . GLN B 1 43 ? -4.535 -11.641 -8.469 1 98.44 43 GLN B CA 1
ATOM 1744 C C . GLN B 1 43 ? -5.121 -13.047 -8.422 1 98.44 43 GLN B C 1
ATOM 1746 O O . GLN B 1 43 ? -5.957 -13.406 -9.258 1 98.44 43 GLN B O 1
ATOM 1751 N N . PHE B 1 44 ? -4.801 -13.766 -7.355 1 97.44 44 PHE B N 1
ATOM 1752 C CA . PHE B 1 44 ? -5.066 -15.203 -7.34 1 97.44 44 PHE B CA 1
ATOM 1753 C C . PHE B 1 44 ? -6.461 -15.484 -6.801 1 97.44 44 PHE B C 1
ATOM 1755 O O . PHE B 1 44 ? -7.004 -16.578 -7.012 1 97.44 44 PHE B O 1
ATOM 1762 N N . ILE B 1 45 ? -7.02 -14.516 -6.043 1 95.5 45 ILE B N 1
ATOM 1763 C CA . ILE B 1 45 ? -8.297 -14.789 -5.391 1 95.5 45 ILE B CA 1
ATOM 1764 C C . ILE B 1 45 ? -9.398 -13.969 -6.051 1 95.5 45 ILE B C 1
ATOM 1766 O O . ILE B 1 45 ? -10.492 -14.477 -6.305 1 95.5 45 ILE B O 1
ATOM 1770 N N . LYS B 1 46 ? -9.117 -12.672 -6.395 1 94.25 46 LYS B N 1
ATOM 1771 C CA . LYS B 1 46 ? -10.133 -11.773 -6.934 1 94.25 46 LYS B CA 1
ATOM 1772 C C . LYS B 1 46 ? -10.578 -12.219 -8.328 1 94.25 46 LYS B C 1
ATOM 1774 O O . LYS B 1 46 ? -9.75 -12.602 -9.156 1 94.25 46 LYS B O 1
ATOM 1779 N N . SER B 1 47 ? -11.883 -12.133 -8.531 1 94.06 47 SER B N 1
ATOM 1780 C CA . SER B 1 47 ? -12.492 -12.594 -9.773 1 94.06 47 SER B CA 1
ATOM 1781 C C . SER B 1 47 ? -12.602 -11.461 -10.789 1 94.06 47 SER B C 1
ATOM 1783 O O . SER B 1 47 ? -12.914 -10.328 -10.43 1 94.06 47 SER B O 1
ATOM 1785 N N . PRO B 1 48 ? -12.461 -11.82 -12.039 1 93.12 48 PRO B N 1
ATOM 1786 C CA . PRO B 1 48 ? -12.672 -10.812 -13.078 1 93.12 48 PRO B CA 1
ATOM 1787 C C . PRO B 1 48 ? -14.141 -10.43 -13.234 1 93.12 48 PRO B C 1
ATOM 1789 O O . PRO B 1 48 ? -14.461 -9.438 -13.898 1 93.12 48 PRO B O 1
ATOM 1792 N N . ASP B 1 49 ? -14.961 -11.195 -12.641 1 90.62 49 ASP B N 1
ATOM 1793 C CA . ASP B 1 49 ? -16.391 -10.922 -12.742 1 90.62 49 ASP B CA 1
ATOM 1794 C C . ASP B 1 49 ? -16.797 -9.781 -11.82 1 90.62 49 ASP B C 1
ATOM 1796 O O . ASP B 1 49 ? -17.922 -9.273 -11.898 1 90.62 49 ASP B O 1
ATOM 1800 N N . ARG B 1 50 ? -15.898 -9.406 -10.945 1 90.62 50 ARG B N 1
ATOM 1801 C CA . ARG B 1 50 ? -16.141 -8.281 -10.055 1 90.62 50 ARG B CA 1
ATOM 1802 C C . ARG B 1 50 ? -15.273 -7.082 -10.438 1 90.62 50 ARG B C 1
ATOM 1804 O O . ARG B 1 50 ? -14.156 -7.254 -10.93 1 90.62 50 ARG B O 1
ATOM 1811 N N . THR B 1 51 ? -15.859 -5.969 -10.188 1 92.69 51 THR B N 1
ATOM 1812 C CA . THR B 1 51 ? -15.141 -4.746 -10.539 1 92.69 51 THR B CA 1
ATOM 1813 C C . THR B 1 51 ? -14.383 -4.191 -9.336 1 92.69 51 THR B C 1
ATOM 1815 O O . THR B 1 51 ? -14.93 -4.133 -8.227 1 92.69 51 THR B O 1
ATOM 1818 N N . TYR B 1 52 ? -13.164 -3.844 -9.57 1 95.25 52 TYR B N 1
ATOM 1819 C CA . TYR B 1 52 ? -12.312 -3.26 -8.539 1 95.25 52 TYR B CA 1
ATOM 1820 C C . TYR B 1 52 ? -11.719 -1.938 -9.008 1 95.25 52 TYR B C 1
ATOM 1822 O O . TYR B 1 52 ? -11.352 -1.795 -10.18 1 95.25 52 TYR B O 1
ATOM 1830 N N . GLY B 1 53 ? -11.672 -0.975 -8.117 1 98 53 GLY B N 1
ATOM 1831 C CA . GLY B 1 53 ? -11.141 0.335 -8.453 1 98 53 GLY B CA 1
ATOM 1832 C C . GLY B 1 53 ? -9.719 0.281 -8.984 1 98 53 GLY B C 1
ATOM 1833 O O . GLY B 1 53 ? -9.383 0.994 -9.93 1 98 53 GLY B O 1
ATOM 1834 N N . GLU B 1 54 ? -8.891 -0.583 -8.391 1 98.38 54 GLU B N 1
ATOM 1835 C CA . GLU B 1 54 ? -7.504 -0.696 -8.82 1 98.38 54 GLU B CA 1
ATOM 1836 C C . GLU B 1 54 ? -7.41 -1.206 -10.258 1 98.38 54 GLU B C 1
ATOM 1838 O O . GLU B 1 54 ? -6.562 -0.75 -11.031 1 98.38 54 GLU B O 1
ATOM 1843 N N . LYS B 1 55 ? -8.273 -2.162 -10.594 1 98.38 55 LYS B N 1
ATOM 1844 C CA . LYS B 1 55 ? -8.281 -2.709 -11.945 1 98.38 55 LYS B CA 1
ATOM 1845 C C . LYS B 1 55 ? -8.703 -1.654 -12.969 1 98.38 55 LYS B C 1
ATOM 1847 O O . LYS B 1 55 ? -8.094 -1.531 -14.031 1 98.38 55 LYS B O 1
ATOM 1852 N N . ILE B 1 56 ? -9.711 -0.879 -12.648 1 98.31 56 ILE B N 1
ATOM 1853 C CA . ILE B 1 56 ? -10.203 0.17 -13.531 1 98.31 56 ILE B CA 1
ATOM 1854 C C . ILE B 1 56 ? -9.086 1.156 -13.844 1 98.31 56 ILE B C 1
ATOM 1856 O O . ILE B 1 56 ? -8.812 1.446 -15.008 1 98.31 56 ILE B O 1
ATOM 1860 N N . LEU B 1 57 ? -8.398 1.62 -12.836 1 98.5 57 LEU B N 1
ATOM 1861 C CA . LEU B 1 57 ? -7.367 2.627 -13.078 1 98.5 57 LEU B CA 1
ATOM 1862 C C . LEU B 1 57 ? -6.156 2.012 -13.773 1 98.5 57 LEU B C 1
ATOM 1864 O O . LEU B 1 57 ? -5.594 2.609 -14.695 1 98.5 57 LEU B O 1
ATOM 1868 N N . PHE B 1 58 ? -5.703 0.826 -13.289 1 98.69 58 PHE B N 1
ATOM 1869 C CA . PHE B 1 58 ? -4.531 0.203 -13.898 1 98.69 58 PHE B CA 1
ATOM 1870 C C . PHE B 1 58 ? -4.762 -0.049 -15.383 1 98.69 58 PHE B C 1
ATOM 1872 O O . PHE B 1 58 ? -3.859 0.151 -16.203 1 98.69 58 PHE B O 1
ATOM 1879 N N . ASP B 1 59 ? -5.992 -0.437 -15.781 1 98.31 59 ASP B N 1
ATOM 1880 C CA . ASP B 1 59 ? -6.32 -0.588 -17.188 1 98.31 59 ASP B CA 1
ATOM 1881 C C . ASP B 1 59 ? -6.168 0.737 -17.938 1 98.31 59 ASP B C 1
ATOM 1883 O O . ASP B 1 59 ? -5.617 0.777 -19.047 1 98.31 59 ASP B O 1
ATOM 1887 N N . LYS B 1 60 ? -6.613 1.709 -17.328 1 97.94 60 LYS B N 1
ATOM 1888 C CA . LYS B 1 60 ? -6.598 3.027 -17.953 1 97.94 60 L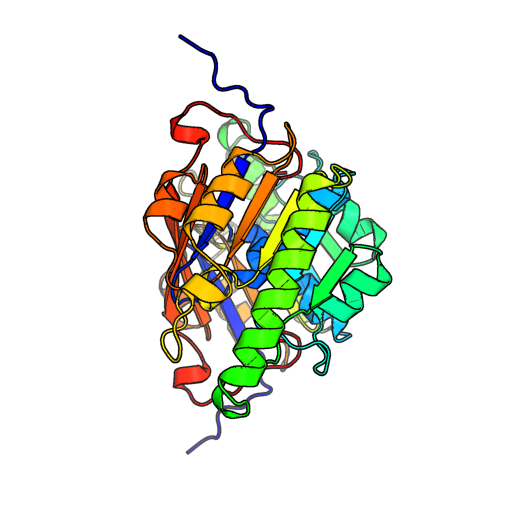YS B CA 1
ATOM 1889 C C . LYS B 1 60 ? -5.168 3.506 -18.203 1 97.94 60 LYS B C 1
ATOM 1891 O O . LYS B 1 60 ? -4.891 4.164 -19.203 1 97.94 60 LYS B O 1
ATOM 1896 N N . ILE B 1 61 ? -4.254 3.141 -17.344 1 97.69 61 ILE B N 1
ATOM 1897 C CA . ILE B 1 61 ? -2.932 3.746 -17.438 1 97.69 61 ILE B CA 1
ATOM 1898 C C . ILE B 1 61 ? -1.937 2.725 -17.984 1 97.69 61 ILE B C 1
ATOM 1900 O O . ILE B 1 61 ? -0.734 2.994 -18.062 1 97.69 61 ILE B O 1
ATOM 1904 N N . GLY B 1 62 ? -2.381 1.559 -18.219 1 97.88 62 GLY B N 1
ATOM 1905 C CA . GLY B 1 62 ? -1.592 0.603 -18.969 1 97.88 62 GLY B CA 1
ATOM 1906 C C . GLY B 1 62 ? -0.722 -0.282 -18.109 1 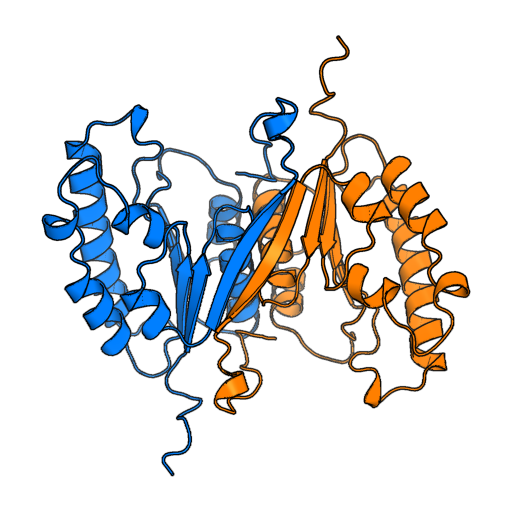97.88 62 GLY B C 1
ATOM 1907 O O . GLY B 1 62 ? 0.285 -0.823 -18.562 1 97.88 62 GLY B O 1
ATOM 1908 N N . ILE B 1 63 ? -0.957 -0.381 -16.828 1 98.56 63 ILE B N 1
ATOM 1909 C CA . ILE B 1 63 ? -0.295 -1.382 -15.992 1 98.56 63 ILE B CA 1
ATOM 1910 C C . ILE B 1 63 ? -1.025 -2.717 -16.109 1 98.56 63 ILE B C 1
ATOM 1912 O O . ILE B 1 63 ? -2.211 -2.814 -15.789 1 98.56 63 ILE B O 1
ATOM 1916 N N . GLU B 1 64 ? -0.302 -3.727 -16.625 1 98.75 64 GLU B N 1
ATOM 1917 C CA . GLU B 1 64 ? -0.929 -5.02 -16.875 1 98.75 64 GLU B CA 1
ATOM 1918 C C . GLU B 1 64 ? -1.332 -5.711 -15.578 1 98.75 64 GLU B C 1
ATOM 1920 O O . GLU B 1 64 ? -0.502 -5.895 -14.688 1 98.75 64 GLU B O 1
ATOM 1925 N N . MET B 1 65 ? -2.604 -6 -15.453 1 98.69 65 MET B N 1
ATOM 1926 C CA . MET B 1 65 ? -3.158 -6.66 -14.273 1 98.69 65 MET B CA 1
ATOM 1927 C C . MET B 1 65 ? -4.184 -7.715 -14.672 1 98.69 65 MET B C 1
ATOM 1929 O O . MET B 1 65 ? -5.02 -7.473 -15.547 1 98.69 65 MET B O 1
ATOM 1933 N N . HIS B 1 66 ? -4.059 -8.875 -14.078 1 98.5 66 HIS B N 1
ATOM 1934 C CA . HIS B 1 66 ? -4.977 -9.977 -14.359 1 98.5 66 HIS B CA 1
ATOM 1935 C C . HIS B 1 66 ? -5.617 -10.508 -13.086 1 98.5 66 HIS B C 1
ATOM 1937 O O . HIS B 1 66 ? -4.918 -10.836 -12.125 1 98.5 66 HIS B O 1
ATOM 1943 N N . GLN B 1 67 ? -6.938 -10.508 -13.102 1 97.75 67 GLN B N 1
ATOM 1944 C CA . GLN B 1 67 ? -7.68 -11.211 -12.062 1 97.75 67 GLN B CA 1
ATOM 1945 C C . GLN B 1 67 ? -7.941 -12.664 -12.461 1 97.75 67 GLN B C 1
ATOM 1947 O O . GLN B 1 67 ? -8.656 -12.93 -13.43 1 97.75 67 GLN B O 1
ATOM 1952 N N . LYS B 1 68 ? -7.375 -13.562 -11.641 1 97.25 68 LYS B N 1
ATOM 1953 C CA . LYS B 1 68 ? -7.41 -14.961 -12.062 1 97.25 68 LYS B CA 1
ATOM 1954 C C . LYS B 1 68 ? -8.188 -15.812 -11.062 1 97.25 68 LYS B C 1
ATOM 1956 O O . LYS B 1 68 ? -8.328 -17.031 -11.25 1 97.25 68 LYS B O 1
ATOM 1961 N N . GLY B 1 69 ? -8.711 -15.172 -10.039 1 95.06 69 GLY B N 1
ATOM 1962 C CA . GLY B 1 69 ? -9.477 -15.891 -9.039 1 95.06 69 GLY B CA 1
ATOM 1963 C C . GLY B 1 69 ? -10.961 -15.969 -9.367 1 95.06 69 GLY B C 1
ATOM 1964 O O . GLY B 1 69 ? -11.398 -15.469 -10.398 1 95.06 69 GLY B O 1
ATOM 1965 N N . ILE B 1 70 ? -11.68 -16.641 -8.5 1 92.19 70 ILE B N 1
ATOM 1966 C CA . ILE B 1 70 ? -13.117 -16.781 -8.703 1 92.19 70 ILE B CA 1
ATOM 1967 C C . ILE B 1 70 ? -13.875 -16.094 -7.574 1 92.19 70 ILE B C 1
ATOM 1969 O O . ILE B 1 70 ? -15.094 -16.219 -7.465 1 92.19 70 ILE B O 1
ATOM 1973 N N . GLY B 1 71 ? -13.172 -15.375 -6.773 1 85.19 71 GLY B N 1
ATOM 1974 C CA . GLY B 1 71 ? -13.781 -14.633 -5.676 1 85.19 71 GLY B CA 1
ATOM 1975 C C . GLY B 1 71 ? -13.938 -15.469 -4.414 1 85.19 71 GLY B C 1
ATOM 1976 O O . GLY B 1 71 ? -13.164 -16.391 -4.176 1 85.19 71 GLY B O 1
ATOM 1977 N N . PHE B 1 72 ? -14.969 -15.039 -3.562 1 70.75 72 PHE B N 1
ATOM 1978 C CA . PHE B 1 72 ? -15.164 -15.656 -2.254 1 70.75 72 PHE B CA 1
ATOM 1979 C C . PHE B 1 72 ? -15.57 -17.125 -2.398 1 70.75 72 PHE B C 1
ATOM 1981 O O . PHE B 1 72 ? -16.422 -17.453 -3.213 1 70.75 72 PHE B O 1
ATOM 1988 N N . THR B 1 73 ? -14.922 -17.938 -1.734 1 63.81 73 THR B N 1
ATOM 1989 C CA . THR B 1 73 ? -14.938 -19.406 -1.831 1 63.81 73 THR B CA 1
ATOM 1990 C C . THR B 1 73 ? -16.297 -19.953 -1.438 1 63.81 73 THR B C 1
ATOM 1992 O O . THR B 1 73 ? -16.719 -21.016 -1.928 1 63.81 73 THR B O 1
ATOM 1995 N N . TRP B 1 74 ? -16.938 -19.094 -0.625 1 63.38 74 TRP B N 1
ATOM 1996 C CA . TRP B 1 74 ? -18.141 -19.734 -0.08 1 63.38 74 TRP B CA 1
ATOM 1997 C C . TRP B 1 74 ? -19.234 -19.828 -1.136 1 63.38 74 TRP B C 1
ATOM 1999 O O . TRP B 1 74 ? -20.188 -20.609 -0.984 1 63.38 74 TRP B O 1
ATOM 2009 N N . LEU B 1 75 ? -19.031 -19.078 -2.178 1 68 75 LEU B N 1
ATOM 2010 C CA . LEU B 1 75 ? -20.062 -19.125 -3.211 1 68 75 LEU B CA 1
ATOM 2011 C C . LEU B 1 75 ? -19.656 -20.062 -4.344 1 68 75 LEU B C 1
ATOM 2013 O O . LEU B 1 75 ? -20.422 -20.281 -5.277 1 68 75 LEU B O 1
ATOM 2017 N N . LYS B 1 76 ? -18.516 -20.641 -4.188 1 78.88 76 LYS B N 1
ATOM 2018 C CA . LYS B 1 76 ? -17.953 -21.453 -5.266 1 78.88 76 LYS B CA 1
ATOM 2019 C C . LYS B 1 76 ? -17.578 -22.859 -4.773 1 78.88 76 LYS B C 1
ATOM 2021 O O . LYS B 1 76 ? -17.375 -23.062 -3.576 1 78.88 76 LYS B O 1
ATOM 2026 N N . THR B 1 77 ? -17.625 -23.75 -5.707 1 83.12 77 THR B N 1
ATOM 2027 C CA . THR B 1 77 ? -17.219 -25.094 -5.336 1 83.12 77 THR B CA 1
ATOM 2028 C C . THR B 1 77 ? -15.703 -25.203 -5.23 1 83.12 77 THR B C 1
ATOM 2030 O O . THR B 1 77 ? -14.977 -24.422 -5.844 1 83.12 77 THR B O 1
ATOM 2033 N N . PRO B 1 78 ? -15.32 -26.125 -4.453 1 88.31 78 PRO B N 1
ATOM 2034 C CA . PRO B 1 78 ? -13.883 -26.375 -4.379 1 88.31 78 PRO B CA 1
ATOM 2035 C C . PRO B 1 78 ? -13.258 -26.656 -5.746 1 88.31 78 PRO B C 1
ATOM 2037 O O . PRO B 1 78 ? -12.141 -26.219 -6.02 1 88.31 78 PRO B O 1
ATOM 2040 N N . GLU B 1 79 ? -14.016 -27.281 -6.551 1 90.94 79 GLU B N 1
ATOM 2041 C CA . GLU B 1 79 ? -13.477 -27.641 -7.859 1 90.94 79 GLU B CA 1
ATOM 2042 C C . GLU B 1 79 ? -13.289 -26.406 -8.734 1 90.94 79 GLU B C 1
ATOM 2044 O O . GLU B 1 79 ? -12.305 -26.312 -9.469 1 90.94 79 GLU B O 1
ATOM 2049 N N . GLU B 1 80 ? -14.156 -25.516 -8.664 1 91.38 80 GLU B N 1
ATOM 2050 C CA . GLU B 1 80 ? -14.016 -24.266 -9.406 1 91.38 80 GLU B CA 1
ATOM 2051 C C . GLU B 1 80 ? -12.773 -23.484 -8.969 1 91.38 80 GLU B C 1
ATOM 2053 O O . GLU B 1 80 ? -12.047 -22.938 -9.797 1 91.38 80 GLU B O 1
ATOM 2058 N N . HIS B 1 81 ? -12.539 -23.469 -7.711 1 92.19 81 HIS B N 1
ATOM 2059 C CA . HIS B 1 81 ? -11.352 -22.812 -7.18 1 92.19 81 HIS B CA 1
ATOM 2060 C C . HIS B 1 81 ? -10.078 -23.516 -7.645 1 92.19 81 HIS B C 1
ATOM 2062 O O . HIS B 1 81 ? -9.109 -22.875 -8.031 1 92.19 81 HIS B O 1
ATOM 2068 N N . ARG B 1 82 ? -10.203 -24.766 -7.621 1 94.44 82 ARG B N 1
ATOM 2069 C CA . ARG B 1 82 ? -9.062 -25.578 -8.031 1 94.44 82 ARG B CA 1
ATOM 2070 C C . ARG B 1 82 ? -8.672 -25.281 -9.477 1 94.44 82 ARG B C 1
ATOM 2072 O O . ARG B 1 82 ? -7.504 -25.031 -9.773 1 94.44 82 ARG B O 1
ATOM 2079 N N . GLU B 1 83 ? -9.617 -25.312 -10.297 1 95.12 83 GLU B N 1
ATOM 2080 C CA . GLU B 1 83 ? -9.367 -25.078 -11.719 1 95.12 83 GLU B CA 1
ATOM 2081 C C . GLU B 1 83 ? -8.828 -23.672 -11.953 1 95.12 83 GLU B C 1
ATOM 2083 O O . GLU B 1 83 ? -7.914 -23.484 -12.758 1 95.12 83 GLU B O 1
ATOM 2088 N N . ALA B 1 84 ? -9.375 -22.766 -11.32 1 95.5 84 ALA B N 1
ATOM 2089 C CA . ALA B 1 84 ? -8.938 -21.375 -11.453 1 95.5 84 ALA B CA 1
ATOM 2090 C C . ALA B 1 84 ? -7.496 -21.219 -11 1 95.5 84 ALA B C 1
ATOM 2092 O O . ALA B 1 84 ? -6.699 -20.547 -11.672 1 95.5 84 ALA B O 1
ATOM 2093 N N . LEU B 1 85 ? -7.125 -21.812 -9.898 1 96.94 85 LEU B N 1
ATOM 2094 C CA . LEU B 1 85 ? -5.777 -21.688 -9.352 1 96.94 85 LEU B CA 1
ATOM 2095 C C . LEU B 1 85 ? -4.766 -22.391 -10.25 1 96.94 85 LEU B C 1
ATOM 2097 O O . LEU B 1 85 ? -3.646 -21.906 -10.43 1 96.94 85 LEU B O 1
ATOM 2101 N N . LYS B 1 86 ? -5.203 -23.531 -10.773 1 97.12 86 LYS B N 1
ATOM 2102 C CA . LYS B 1 86 ? -4.336 -24.234 -11.711 1 97.12 86 LYS B CA 1
ATOM 2103 C C . LYS B 1 86 ? -4.035 -23.375 -12.938 1 97.12 86 LYS B C 1
ATOM 2105 O O . LYS B 1 86 ? -2.879 -23.266 -13.352 1 97.12 86 LYS B O 1
ATOM 2110 N N . SER B 1 87 ? -5.031 -22.844 -13.453 1 97.44 87 SER B N 1
ATOM 2111 C CA . SER B 1 87 ? -4.895 -21.969 -14.609 1 97.44 87 SER B CA 1
ATOM 2112 C C . SER B 1 87 ? -4.074 -20.719 -14.266 1 97.44 87 SER B C 1
ATOM 2114 O O . SER B 1 87 ? -3.207 -20.312 -15.047 1 97.44 87 SER B O 1
ATOM 2116 N N . ALA B 1 88 ? -4.305 -20.094 -13.148 1 98.25 88 ALA B N 1
ATOM 2117 C CA . ALA B 1 88 ? -3.574 -18.906 -12.703 1 98.25 88 ALA B CA 1
ATOM 2118 C C . ALA B 1 88 ? -2.082 -19.203 -12.562 1 98.25 88 ALA B C 1
ATOM 2120 O O . ALA B 1 88 ? -1.244 -18.391 -12.953 1 98.25 88 ALA B O 1
ATOM 2121 N N . TRP B 1 89 ? -1.826 -20.391 -12.062 1 98.5 89 TRP B N 1
ATOM 2122 C CA . TRP B 1 89 ? -0.431 -20.734 -11.82 1 98.5 89 TRP B CA 1
ATOM 2123 C C . TRP B 1 89 ? 0.308 -20.969 -13.133 1 98.5 89 TRP B C 1
ATOM 2125 O O . TRP B 1 89 ? 1.428 -20.484 -13.32 1 98.5 89 TRP B O 1
ATOM 2135 N N . ALA B 1 90 ? -0.35 -21.719 -14.008 1 98.25 90 ALA B N 1
ATOM 2136 C CA . ALA B 1 90 ? 0.242 -21.922 -15.328 1 98.25 90 ALA B CA 1
ATOM 2137 C C . ALA B 1 90 ? 0.499 -20.594 -16.031 1 98.25 90 ALA B C 1
ATOM 2139 O O . ALA B 1 90 ? 1.573 -20.375 -16.594 1 98.25 90 ALA B O 1
ATOM 2140 N N . PHE B 1 91 ? -0.441 -19.719 -15.977 1 98.75 91 PHE B N 1
ATOM 2141 C CA . PHE B 1 91 ? -0.344 -18.375 -16.531 1 98.75 91 PHE B CA 1
ATOM 2142 C C . PHE B 1 91 ? 0.816 -17.609 -15.914 1 98.75 91 PHE B C 1
ATOM 2144 O O . PHE B 1 91 ? 1.605 -16.984 -16.625 1 98.75 91 PHE B O 1
ATOM 2151 N N . THR B 1 92 ? 0.976 -17.688 -14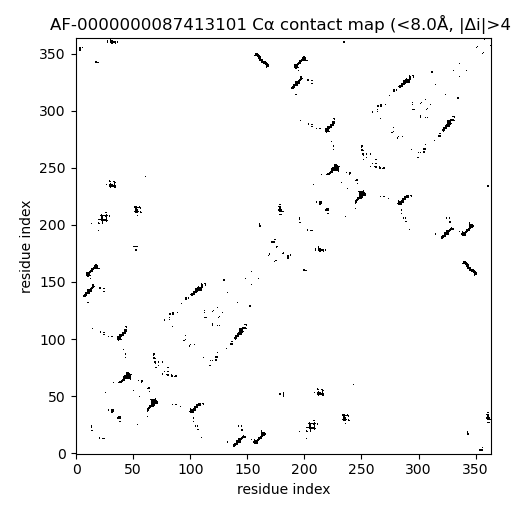.609 1 98.81 92 THR B N 1
ATOM 2152 C CA . THR B 1 92 ? 2.02 -16.984 -13.859 1 98.81 92 THR B CA 1
ATOM 2153 C C . THR B 1 92 ? 3.402 -17.469 -14.297 1 98.81 92 THR B C 1
ATOM 2155 O O . THR B 1 92 ? 4.289 -16.656 -14.57 1 98.81 92 THR B O 1
ATOM 2158 N N . LYS B 1 93 ? 3.551 -18.781 -14.352 1 98.5 93 LYS B N 1
ATOM 2159 C CA . LYS B 1 93 ? 4.836 -19.344 -14.766 1 98.5 93 LYS B CA 1
ATOM 2160 C C . LYS B 1 93 ? 5.23 -18.844 -16.156 1 98.5 93 LYS B C 1
ATOM 2162 O O . LYS B 1 93 ? 6.367 -18.422 -16.359 1 98.5 93 LYS B O 1
ATOM 2167 N N . GLU B 1 94 ? 4.273 -18.859 -17.016 1 98.5 94 GLU B N 1
ATOM 2168 C CA . GLU B 1 94 ? 4.531 -18.406 -18.375 1 98.5 94 GLU B CA 1
ATOM 2169 C C . GLU B 1 94 ? 4.941 -16.938 -18.406 1 98.5 94 GLU B C 1
ATOM 2171 O O . GLU B 1 94 ? 5.949 -16.578 -19.016 1 98.5 94 GLU B O 1
ATOM 2176 N N . LYS B 1 95 ? 4.211 -16.062 -17.781 1 98.75 95 LYS B N 1
ATOM 2177 C CA . LYS B 1 95 ? 4.469 -14.625 -17.781 1 98.75 95 LYS B CA 1
ATOM 2178 C C . LYS B 1 95 ? 5.805 -14.305 -17.125 1 98.75 95 LYS B C 1
ATOM 2180 O O . LYS B 1 95 ? 6.59 -13.516 -17.656 1 98.75 95 LYS B O 1
ATOM 2185 N N . VAL B 1 96 ? 6.078 -14.953 -15.984 1 98.56 96 VAL B N 1
ATOM 2186 C CA . VAL B 1 96 ? 7.309 -14.688 -15.242 1 98.56 96 VAL B CA 1
ATOM 2187 C C . VAL B 1 96 ? 8.516 -15.094 -16.078 1 98.56 96 VAL B C 1
ATOM 2189 O O . VAL B 1 96 ? 9.477 -14.328 -16.219 1 98.56 96 VAL B O 1
ATOM 2192 N N . MET B 1 97 ? 8.445 -16.203 -16.688 1 97.88 97 MET B N 1
ATOM 2193 C CA . MET B 1 97 ? 9.602 -16.75 -17.375 1 97.88 97 MET B CA 1
ATOM 2194 C C . MET B 1 97 ? 9.789 -16.094 -18.75 1 97.88 97 MET B C 1
ATOM 2196 O O . MET B 1 97 ? 10.828 -16.266 -19.391 1 97.88 97 MET B O 1
ATOM 2200 N N . SER B 1 98 ? 8.812 -15.305 -19.172 1 97.75 98 SER B N 1
ATOM 2201 C CA . SER B 1 98 ? 8.938 -14.594 -20.453 1 97.75 98 SER B CA 1
ATOM 2202 C C . SER B 1 98 ? 10.055 -13.562 -20.391 1 97.75 98 SER B C 1
ATOM 2204 O O . SER B 1 98 ? 10.555 -13.133 -21.438 1 97.75 98 SER B O 1
ATOM 2206 N N . GLY B 1 99 ? 10.359 -13.039 -19.219 1 96.44 99 GLY B N 1
ATOM 2207 C CA . GLY B 1 99 ? 11.367 -12 -19.047 1 96.44 99 GLY B CA 1
ATOM 2208 C C . GLY B 1 99 ? 10.875 -10.625 -19.453 1 96.44 99 GLY B C 1
ATOM 2209 O O . GLY B 1 99 ? 11.664 -9.688 -19.562 1 96.44 99 GLY B O 1
ATOM 2210 N N . ALA B 1 100 ? 9.641 -10.422 -19.625 1 98.19 100 ALA B N 1
ATOM 2211 C CA . ALA B 1 100 ? 9.078 -9.203 -20.203 1 98.19 100 ALA B CA 1
ATOM 2212 C C . ALA B 1 100 ? 8.852 -8.148 -19.125 1 98.19 100 ALA B C 1
ATOM 2214 O O . ALA B 1 100 ? 8.562 -6.988 -19.438 1 98.19 100 ALA B O 1
ATOM 2215 N N . TYR B 1 101 ? 9.031 -8.508 -17.891 1 98.56 101 TYR B N 1
ATOM 2216 C CA . TYR B 1 101 ? 8.641 -7.625 -16.812 1 98.56 101 TYR B CA 1
ATOM 2217 C C . TYR B 1 101 ? 9.805 -7.363 -15.867 1 98.56 101 TYR B C 1
ATOM 2219 O O . TYR B 1 101 ? 10.656 -8.234 -15.672 1 98.56 101 TYR B O 1
ATOM 2227 N N . ASP B 1 102 ? 9.852 -6.191 -15.258 1 98.56 102 ASP B N 1
ATOM 2228 C CA . ASP B 1 102 ? 10.844 -5.824 -14.25 1 98.56 102 ASP B CA 1
ATOM 2229 C C . ASP B 1 102 ? 10.336 -6.109 -12.844 1 98.56 102 ASP B C 1
ATOM 2231 O O . ASP B 1 102 ? 11.125 -6.359 -11.93 1 98.56 102 ASP B O 1
ATOM 2235 N N . VAL B 1 103 ? 9.07 -5.988 -12.664 1 98.75 103 VAL B N 1
ATOM 2236 C CA . VAL B 1 103 ? 8.414 -6.23 -11.383 1 98.75 103 VAL B CA 1
ATOM 2237 C C . VAL B 1 103 ? 7.176 -7.102 -11.594 1 98.75 103 VAL B C 1
ATOM 2239 O O . VAL B 1 103 ? 6.309 -6.773 -12.414 1 98.75 103 VAL B O 1
ATOM 2242 N N . VAL B 1 104 ? 7.078 -8.188 -10.898 1 98.94 104 VAL B N 1
ATOM 2243 C CA . VAL B 1 104 ? 5.902 -9.055 -10.93 1 98.94 104 VAL B CA 1
ATOM 2244 C C . VAL B 1 104 ? 5.281 -9.141 -9.539 1 98.94 104 VAL B C 1
ATOM 2246 O O . VAL B 1 104 ? 5.977 -9.422 -8.562 1 98.94 104 VAL B O 1
ATOM 2249 N N . ILE B 1 105 ? 4 -8.852 -9.469 1 98.94 105 ILE B N 1
ATOM 2250 C CA . ILE B 1 105 ? 3.252 -8.891 -8.219 1 98.94 105 ILE B CA 1
ATOM 2251 C C . ILE B 1 105 ? 2.295 -10.086 -8.227 1 98.94 105 ILE B C 1
ATOM 2253 O O . ILE B 1 105 ? 1.424 -10.18 -9.094 1 98.94 105 ILE B O 1
ATOM 2257 N N . LEU B 1 106 ? 2.496 -10.969 -7.309 1 98.94 106 LEU B N 1
ATOM 2258 C CA . LEU B 1 106 ? 1.604 -12.094 -7.082 1 98.94 106 LEU B CA 1
ATOM 2259 C C . LEU B 1 106 ? 0.691 -11.836 -5.887 1 98.94 106 LEU B C 1
ATOM 2261 O O . LEU B 1 106 ? 1.02 -12.211 -4.758 1 98.94 106 LEU B O 1
ATOM 2265 N N . ASP B 1 107 ? -0.408 -11.188 -6.203 1 98.75 107 ASP B N 1
ATOM 2266 C CA . ASP B 1 107 ? -1.338 -10.742 -5.168 1 98.75 107 ASP B CA 1
ATOM 2267 C C . ASP B 1 107 ? -2.195 -11.898 -4.664 1 98.75 107 ASP B C 1
ATOM 2269 O O . ASP B 1 107 ? -2.775 -12.641 -5.461 1 98.75 107 ASP B O 1
ATOM 2273 N N . GLU B 1 108 ? -2.342 -12.062 -3.334 1 98 108 GLU B N 1
ATOM 2274 C CA . GLU B 1 108 ? -3.141 -13.055 -2.625 1 98 108 GLU B CA 1
ATOM 2275 C C . GLU B 1 108 ? -2.617 -14.469 -2.881 1 98 108 GLU B C 1
ATOM 2277 O O . GLU B 1 108 ? -3.354 -15.445 -2.729 1 98 108 GLU B O 1
ATOM 2282 N N . LEU B 1 109 ? -1.384 -14.57 -3.357 1 98.62 109 LEU B N 1
ATOM 2283 C CA . LEU B 1 109 ? -0.797 -15.891 -3.531 1 98.62 109 LEU B CA 1
ATOM 2284 C C . LEU B 1 109 ? -0.711 -16.625 -2.197 1 98.62 109 LEU B C 1
ATOM 2286 O O . LEU B 1 109 ? -0.979 -17.828 -2.127 1 98.62 109 LEU B O 1
ATOM 2290 N N . ASN B 1 110 ? -0.34 -15.906 -1.114 1 98.44 110 ASN B N 1
ATOM 2291 C CA . ASN B 1 110 ? -0.267 -16.531 0.2 1 98.44 110 ASN B CA 1
ATOM 2292 C C . ASN B 1 110 ? -1.619 -17.094 0.625 1 98.44 110 ASN B C 1
ATOM 2294 O O . ASN B 1 110 ? -1.688 -18.188 1.2 1 98.44 110 ASN B O 1
ATOM 2298 N N . ASN B 1 111 ? -2.676 -16.328 0.363 1 96.94 111 ASN B N 1
ATOM 2299 C CA . ASN B 1 111 ? -4.02 -16.828 0.643 1 96.94 111 ASN B CA 1
ATOM 2300 C C . ASN B 1 111 ? -4.305 -18.125 -0.116 1 96.94 111 ASN B C 1
ATOM 2302 O O . ASN B 1 111 ? -4.848 -19.062 0.449 1 96.94 111 ASN B O 1
ATOM 2306 N N . ALA B 1 112 ? -3.969 -18.109 -1.349 1 96.69 112 ALA B N 1
ATOM 2307 C CA . ALA B 1 112 ? -4.207 -19.266 -2.199 1 96.69 112 ALA B CA 1
ATOM 2308 C C . ALA B 1 112 ? -3.473 -20.5 -1.665 1 96.69 112 ALA B C 1
ATOM 2310 O O . ALA B 1 112 ? -4.055 -21.578 -1.563 1 96.69 112 ALA B O 1
ATOM 2311 N N . LEU B 1 113 ? -2.236 -20.312 -1.292 1 97.44 113 LEU B N 1
ATOM 2312 C CA . LEU B 1 113 ? -1.398 -21.406 -0.814 1 97.44 113 LEU B CA 1
ATOM 2313 C C . LEU B 1 113 ? -1.902 -21.938 0.526 1 97.44 113 LEU B C 1
ATOM 2315 O O . LEU B 1 113 ? -1.547 -23.047 0.936 1 97.44 113 LEU B O 1
ATOM 2319 N N . ALA B 1 114 ? -2.721 -21.156 1.2 1 95.44 114 ALA B N 1
ATOM 2320 C CA . ALA B 1 114 ? -3.162 -21.5 2.547 1 95.44 114 ALA B CA 1
ATOM 2321 C C . ALA B 1 114 ? -4.551 -22.141 2.518 1 95.44 114 ALA B C 1
ATOM 2323 O O . ALA B 1 114 ? -5.09 -22.516 3.562 1 95.44 114 ALA B O 1
ATOM 2324 N N . ILE B 1 115 ? -5.164 -22.234 1.341 1 92.56 115 ILE B N 1
ATOM 2325 C CA . ILE B 1 115 ? -6.473 -22.859 1.228 1 92.56 115 ILE B CA 1
ATOM 2326 C C . ILE B 1 115 ? -6.395 -24.312 1.713 1 92.56 115 ILE B C 1
ATOM 2328 O O . ILE B 1 115 ? -5.473 -25.031 1.349 1 92.56 115 ILE B O 1
ATOM 2332 N N . ASN B 1 116 ? -7.32 -24.672 2.5 1 91.19 116 ASN B N 1
ATOM 2333 C CA . ASN B 1 116 ? -7.273 -26.016 3.078 1 91.19 116 ASN B CA 1
ATOM 2334 C C . ASN B 1 116 ? -8.555 -26.797 2.787 1 91.19 116 ASN B C 1
ATOM 2336 O O . ASN B 1 116 ? -8.727 -27.906 3.273 1 91.19 116 ASN B O 1
ATOM 2340 N N . SER B 1 117 ? -9.453 -26.219 1.973 1 88.94 117 SER B N 1
ATOM 2341 C CA . SER B 1 117 ? -10.703 -26.891 1.636 1 88.94 117 SER B CA 1
ATOM 2342 C C . SER B 1 117 ? -10.477 -28.016 0.623 1 88.94 117 SER B C 1
ATOM 2344 O O . SER B 1 117 ? -11.359 -28.844 0.396 1 88.94 117 SER B O 1
ATOM 2346 N N . PHE B 1 118 ? -9.383 -28.062 -0.002 1 90.94 118 PHE B N 1
ATOM 2347 C CA . PHE B 1 118 ? -8.93 -29.125 -0.895 1 90.94 118 PHE B CA 1
ATOM 2348 C C . PHE B 1 118 ? -7.41 -29.203 -0.921 1 90.94 118 PHE B C 1
ATOM 2350 O O . PHE B 1 118 ? -6.73 -28.297 -0.442 1 90.94 118 PHE B O 1
ATOM 2357 N N . PRO B 1 119 ? -6.93 -30.328 -1.356 1 93.44 119 PRO B N 1
ATOM 2358 C CA . PRO B 1 119 ? -5.469 -30.375 -1.466 1 93.44 119 PRO B CA 1
ATOM 2359 C C . PRO B 1 119 ? -4.914 -29.328 -2.432 1 93.44 119 PRO B C 1
ATOM 2361 O O . PRO B 1 119 ? -5.137 -29.422 -3.643 1 93.44 119 PRO B O 1
ATOM 2364 N N . ILE B 1 120 ? -4.215 -28.406 -1.959 1 94.25 120 ILE B N 1
ATOM 2365 C CA . ILE B 1 120 ? -3.723 -27.266 -2.719 1 94.25 120 ILE B CA 1
ATOM 2366 C C . ILE B 1 120 ? -2.482 -27.672 -3.512 1 94.25 120 ILE B C 1
ATOM 2368 O O . ILE B 1 120 ? -2.223 -27.125 -4.59 1 94.25 120 ILE B O 1
ATOM 2372 N N . ASP B 1 121 ? -1.76 -28.672 -3.115 1 93.75 121 ASP B N 1
ATOM 2373 C CA . ASP B 1 121 ? -0.458 -29.047 -3.67 1 93.75 121 ASP B CA 1
ATOM 2374 C C . ASP B 1 121 ? -0.597 -29.578 -5.094 1 93.75 121 ASP B C 1
ATOM 2376 O O . ASP B 1 121 ? 0.356 -29.531 -5.875 1 93.75 121 ASP B O 1
ATOM 2380 N N . ASP B 1 122 ? -1.708 -30.078 -5.379 1 92.94 122 ASP B N 1
ATOM 2381 C CA . ASP B 1 122 ? -1.863 -30.641 -6.719 1 92.94 122 ASP B CA 1
ATOM 2382 C C . ASP B 1 122 ? -2.268 -29.547 -7.715 1 92.94 122 ASP B C 1
ATOM 2384 O O . ASP B 1 122 ? -2.254 -29.781 -8.93 1 92.94 122 ASP B O 1
ATOM 2388 N N . VAL B 1 123 ? -2.625 -28.391 -7.199 1 94.19 123 VAL B N 1
ATOM 2389 C CA . VAL B 1 123 ? -3.096 -27.281 -8.031 1 94.19 123 VAL B CA 1
ATOM 2390 C C . VAL B 1 123 ? -2.041 -26.172 -8.078 1 94.19 123 VAL B C 1
ATOM 2392 O O . VAL B 1 123 ? -1.803 -25.578 -9.125 1 94.19 123 VAL B O 1
ATOM 2395 N N . LEU B 1 124 ? -1.468 -25.875 -7.039 1 96.62 124 LEU B N 1
ATOM 2396 C CA . LEU B 1 124 ? -0.482 -24.828 -6.781 1 96.62 124 LEU B CA 1
ATOM 2397 C C . LEU B 1 124 ? 0.582 -25.312 -5.805 1 96.62 124 LEU B C 1
ATOM 2399 O O . LEU B 1 124 ? 0.601 -24.906 -4.641 1 96.62 124 LEU B O 1
ATOM 2403 N N . PRO B 1 125 ? 1.481 -26.188 -6.344 1 97.19 125 PRO B N 1
ATOM 2404 C CA . PRO B 1 125 ? 2.463 -26.797 -5.449 1 97.19 125 PRO B CA 1
ATOM 2405 C C . PRO B 1 125 ? 3.486 -25.797 -4.918 1 97.19 125 PRO B C 1
ATOM 2407 O O . PRO B 1 125 ? 4.133 -25.094 -5.695 1 97.19 125 PRO B O 1
ATOM 2410 N N . LEU B 1 126 ? 3.701 -25.812 -3.621 1 97.81 126 LEU B N 1
ATOM 2411 C CA . LEU B 1 126 ? 4.617 -24.891 -2.973 1 97.81 126 LEU B CA 1
ATOM 2412 C C . LEU B 1 126 ? 6.023 -25.016 -3.547 1 97.81 126 LEU B C 1
ATOM 2414 O O . LEU B 1 126 ? 6.707 -24.016 -3.76 1 97.81 126 LEU B O 1
ATOM 2418 N N . HIS B 1 127 ? 6.453 -26.266 -3.797 1 97.94 127 HIS B N 1
ATOM 2419 C CA . HIS B 1 127 ? 7.812 -26.438 -4.297 1 97.94 127 HIS B CA 1
ATOM 2420 C C . HIS B 1 127 ? 8.008 -25.75 -5.637 1 97.94 127 HIS B C 1
ATOM 2422 O O . HIS B 1 127 ? 9.086 -25.219 -5.918 1 97.94 127 HIS B O 1
ATOM 2428 N N . GLU B 1 128 ? 7 -25.703 -6.492 1 98.19 128 GLU B N 1
ATOM 2429 C CA . GLU B 1 128 ? 7.105 -25 -7.766 1 98.19 128 GLU B CA 1
ATOM 2430 C C . GLU B 1 128 ? 7.152 -23.484 -7.562 1 98.19 128 GLU B C 1
ATOM 2432 O O . GLU B 1 128 ? 7.82 -22.781 -8.312 1 98.19 128 GLU B O 1
ATOM 2437 N N . VAL B 1 129 ? 6.355 -23.016 -6.609 1 98.56 129 VAL B N 1
ATOM 2438 C CA . VAL B 1 129 ? 6.387 -21.594 -6.281 1 98.56 129 VAL B CA 1
ATOM 2439 C C . VAL B 1 129 ? 7.805 -21.188 -5.875 1 98.56 129 VAL B C 1
ATOM 2441 O O . VAL B 1 129 ? 8.336 -20.188 -6.363 1 98.56 129 VAL B O 1
ATOM 2444 N N . LEU B 1 130 ? 8.422 -22.016 -5.008 1 98.5 130 LEU B N 1
ATOM 2445 C CA . LEU B 1 130 ? 9.781 -21.75 -4.547 1 98.5 130 LEU B CA 1
ATOM 2446 C C . LEU B 1 130 ? 10.773 -21.828 -5.703 1 98.5 130 LEU B C 1
ATOM 2448 O O . LEU B 1 130 ? 11.688 -21 -5.805 1 98.5 130 LEU B O 1
ATOM 2452 N N . GLU B 1 131 ? 10.578 -22.781 -6.574 1 98.19 131 GLU B N 1
ATOM 2453 C CA . GLU B 1 131 ? 11.422 -22.906 -7.758 1 98.19 131 GLU B CA 1
ATOM 2454 C C . GLU B 1 131 ? 11.297 -21.688 -8.664 1 98.19 131 GLU B C 1
ATOM 2456 O O . GLU B 1 131 ? 12.289 -21.219 -9.227 1 98.19 131 GLU B O 1
ATOM 2461 N N . LEU B 1 132 ? 10.07 -21.234 -8.852 1 98.44 132 LEU B N 1
ATOM 2462 C CA . LEU B 1 132 ? 9.852 -20.062 -9.672 1 98.44 132 LEU B CA 1
ATOM 2463 C C . LEU B 1 132 ? 10.562 -18.844 -9.078 1 98.44 132 LEU B C 1
ATOM 2465 O O . LEU B 1 132 ? 11.18 -18.062 -9.812 1 98.44 132 LEU B O 1
ATOM 2469 N N . ILE B 1 133 ? 10.484 -18.625 -7.789 1 97.88 133 ILE B N 1
ATOM 2470 C CA . ILE B 1 133 ? 11.133 -17.531 -7.082 1 97.88 133 ILE B CA 1
ATOM 2471 C C . ILE B 1 133 ? 12.641 -17.562 -7.328 1 97.88 133 ILE B C 1
ATOM 2473 O O . ILE B 1 133 ? 13.25 -16.547 -7.656 1 97.88 133 ILE B O 1
ATOM 2477 N N . GLU B 1 134 ? 13.18 -18.719 -7.254 1 96.69 134 GLU B N 1
ATOM 2478 C CA . GLU B 1 134 ? 14.625 -18.875 -7.375 1 96.69 134 GLU B CA 1
ATOM 2479 C C . GLU B 1 134 ? 15.078 -18.766 -8.828 1 96.69 134 GLU B C 1
ATOM 2481 O O . GLU B 1 134 ? 16.188 -18.312 -9.109 1 96.69 134 GLU B O 1
ATOM 2486 N N . GLY B 1 135 ? 14.211 -19.203 -9.68 1 96.56 135 GLY B N 1
ATOM 2487 C CA . GLY B 1 135 ? 14.594 -19.297 -11.078 1 96.56 135 GLY B CA 1
ATOM 2488 C C . GLY B 1 135 ? 14.117 -18.125 -11.906 1 96.56 135 GLY B C 1
ATOM 2489 O O . GLY B 1 135 ? 14.266 -18.109 -13.133 1 96.56 135 GLY B O 1
ATOM 2490 N N . ARG B 1 136 ? 13.469 -17.156 -11.289 1 97 136 ARG B N 1
ATOM 2491 C CA . ARG B 1 136 ? 12.938 -16.016 -12.047 1 97 136 ARG B CA 1
ATOM 2492 C C . ARG B 1 136 ? 14.055 -15.266 -12.758 1 97 136 ARG B C 1
ATOM 2494 O O . ARG B 1 136 ? 15.219 -15.352 -12.359 1 97 136 ARG B O 1
ATOM 2501 N N . PRO B 1 137 ? 13.719 -14.562 -13.914 1 97.12 137 PRO B N 1
ATOM 2502 C CA . PRO B 1 137 ? 14.734 -13.797 -14.648 1 97.12 137 PRO B CA 1
ATOM 2503 C C . PRO B 1 137 ? 15.539 -12.867 -13.742 1 97.12 137 PRO B C 1
ATOM 2505 O O . PRO B 1 137 ? 14.984 -12.25 -12.828 1 97.12 137 PRO B O 1
ATOM 2508 N N . TYR B 1 138 ? 16.859 -12.797 -14.055 1 95.69 138 TYR B N 1
ATOM 2509 C CA . TYR B 1 138 ? 17.766 -11.953 -13.281 1 95.69 138 TYR B CA 1
ATOM 2510 C C . TYR B 1 138 ? 17.297 -10.5 -13.305 1 95.69 138 TYR B C 1
ATOM 2512 O O . TYR B 1 138 ? 16.906 -9.984 -14.359 1 95.69 138 TYR B O 1
ATOM 2520 N N . GLY B 1 139 ? 17.266 -9.906 -12.172 1 96.44 139 GLY B N 1
ATOM 2521 C CA . GLY B 1 139 ? 16.922 -8.492 -12.078 1 96.44 139 GLY B CA 1
ATOM 2522 C C . GLY B 1 139 ? 15.453 -8.25 -11.789 1 96.44 139 GLY B C 1
ATOM 2523 O O . GLY B 1 139 ? 15.062 -7.148 -11.406 1 96.44 139 GLY B O 1
ATOM 2524 N N . MET B 1 140 ? 14.609 -9.289 -11.914 1 98 140 MET B N 1
ATOM 2525 C CA . MET B 1 140 ? 13.172 -9.148 -11.703 1 98 140 MET B CA 1
ATOM 2526 C C . MET B 1 140 ? 12.844 -9.117 -10.219 1 98 140 MET B C 1
ATOM 2528 O O . MET B 1 140 ? 13.234 -10.016 -9.469 1 98 140 MET B O 1
ATOM 2532 N N . HIS B 1 141 ? 12.188 -8.023 -9.805 1 98.38 141 HIS B N 1
ATOM 2533 C CA . HIS B 1 141 ? 11.609 -8.008 -8.461 1 98.38 141 HIS B CA 1
ATOM 2534 C C . HIS B 1 141 ? 10.289 -8.758 -8.422 1 98.38 141 HIS B C 1
ATOM 2536 O O . HIS B 1 141 ? 9.539 -8.75 -9.398 1 98.38 141 HIS B O 1
ATOM 2542 N N . MET B 1 142 ? 10.039 -9.43 -7.328 1 98.69 142 MET B N 1
ATOM 2543 C CA . MET B 1 142 ? 8.773 -10.125 -7.125 1 98.69 142 MET B CA 1
ATOM 2544 C C . MET B 1 142 ? 8.148 -9.742 -5.789 1 98.69 142 MET B C 1
ATOM 2546 O O . MET B 1 142 ? 8.828 -9.727 -4.762 1 98.69 142 MET B O 1
ATOM 2550 N N . VAL B 1 143 ? 6.883 -9.367 -5.852 1 98.88 143 VAL B N 1
ATOM 2551 C CA . VAL B 1 143 ? 6.121 -9.023 -4.656 1 98.88 143 VAL B CA 1
ATOM 2552 C C . VAL B 1 143 ? 5.035 -10.062 -4.418 1 98.88 143 VAL B C 1
ATOM 2554 O O . VAL B 1 143 ? 4.27 -10.391 -5.332 1 98.88 143 VAL B O 1
ATOM 2557 N N . ILE B 1 144 ? 4.949 -10.586 -3.248 1 98.94 144 ILE B N 1
ATOM 2558 C CA . ILE B 1 144 ? 3.967 -11.602 -2.891 1 98.94 144 ILE B CA 1
ATOM 2559 C C . ILE B 1 144 ? 3.137 -11.117 -1.702 1 98.94 144 ILE B C 1
ATOM 2561 O O . ILE B 1 144 ? 3.689 -10.688 -0.687 1 98.94 144 ILE B O 1
ATOM 2565 N N . THR B 1 145 ? 1.815 -11.117 -1.861 1 98.88 145 THR B N 1
ATOM 2566 C CA . THR B 1 145 ? 0.972 -10.641 -0.772 1 98.88 145 THR B CA 1
ATOM 2567 C C . THR B 1 145 ? 0.022 -11.734 -0.3 1 98.88 145 THR B C 1
ATOM 2569 O O . THR B 1 145 ? -0.085 -12.789 -0.935 1 98.88 145 THR B O 1
ATOM 2572 N N . GLY B 1 146 ? -0.708 -11.43 0.787 1 98.5 146 GLY B N 1
ATOM 2573 C CA . GLY B 1 146 ? -1.749 -12.297 1.319 1 98.5 146 GLY B CA 1
ATOM 2574 C C . GLY B 1 146 ? -1.485 -12.734 2.746 1 98.5 146 GLY B C 1
ATOM 2575 O O . GLY B 1 146 ? -0.367 -12.602 3.248 1 98.5 146 GLY B O 1
ATOM 2576 N N . ARG B 1 147 ? -2.492 -13.305 3.352 1 97.94 147 ARG B N 1
ATOM 2577 C CA . ARG B 1 147 ? -2.377 -13.836 4.707 1 97.94 147 ARG B CA 1
ATOM 2578 C C . ARG B 1 147 ? -1.667 -15.18 4.715 1 97.94 147 ARG B C 1
ATOM 2580 O O . ARG B 1 147 ? -1.582 -15.852 3.68 1 97.94 147 ARG B O 1
ATOM 2587 N N . ASN B 1 148 ? -1.054 -15.516 5.855 1 97.56 148 ASN B N 1
ATOM 2588 C CA . ASN B 1 148 ? -0.547 -16.844 6.141 1 97.56 148 ASN B CA 1
ATOM 2589 C C . ASN B 1 148 ? 0.583 -17.234 5.191 1 97.56 148 ASN B C 1
ATOM 2591 O O . ASN B 1 148 ? 0.58 -18.328 4.625 1 97.56 148 ASN B O 1
ATOM 2595 N N . ALA B 1 149 ? 1.471 -16.312 5.051 1 98.5 149 ALA B N 1
ATOM 2596 C CA . ALA B 1 149 ? 2.639 -16.641 4.238 1 98.5 149 ALA B CA 1
ATOM 2597 C C . ALA B 1 149 ? 3.369 -17.859 4.797 1 98.5 149 ALA B C 1
ATOM 2599 O O . ALA B 1 149 ? 3.635 -17.938 6 1 98.5 149 ALA B O 1
ATOM 2600 N N . GLN B 1 150 ? 3.699 -18.797 3.939 1 97.94 150 GLN B N 1
ATOM 2601 C CA . GLN B 1 150 ? 4.461 -19.984 4.336 1 97.94 150 GLN B CA 1
ATOM 2602 C C . GLN B 1 150 ? 5.883 -19.609 4.738 1 97.94 150 GLN B C 1
ATOM 2604 O O . GLN B 1 150 ? 6.5 -18.734 4.121 1 97.94 150 GLN B O 1
ATOM 2609 N N . GLN B 1 151 ? 6.371 -20.328 5.75 1 98.31 151 GLN B N 1
ATOM 2610 C CA . GLN B 1 151 ? 7.719 -20.062 6.242 1 98.31 151 GLN B CA 1
ATOM 2611 C C . GLN B 1 151 ? 8.75 -20.172 5.125 1 98.31 151 GLN B C 1
ATOM 2613 O O . GLN B 1 151 ? 9.695 -19.391 5.066 1 98.31 151 GLN B O 1
ATOM 2618 N N . ALA B 1 152 ? 8.602 -21.141 4.25 1 98.5 152 ALA B N 1
ATOM 2619 C CA . ALA B 1 152 ? 9.539 -21.359 3.15 1 98.5 152 ALA B CA 1
ATOM 2620 C C . ALA B 1 152 ? 9.617 -20.125 2.248 1 98.5 152 ALA B C 1
ATOM 2622 O O . ALA B 1 152 ? 10.672 -19.812 1.695 1 98.5 152 ALA B O 1
ATOM 2623 N N . ILE B 1 153 ? 8.461 -19.422 2.045 1 98.56 153 ILE B N 1
ATOM 2624 C CA . ILE B 1 153 ? 8.438 -18.203 1.259 1 98.56 153 ILE B CA 1
ATOM 2625 C C . ILE B 1 153 ? 9.109 -17.078 2.037 1 98.56 153 ILE B C 1
ATOM 2627 O O . ILE B 1 153 ? 9.922 -16.328 1.484 1 98.56 153 ILE B O 1
ATOM 2631 N N . ILE B 1 154 ? 8.812 -16.969 3.318 1 98.62 154 ILE B N 1
ATOM 2632 C CA . I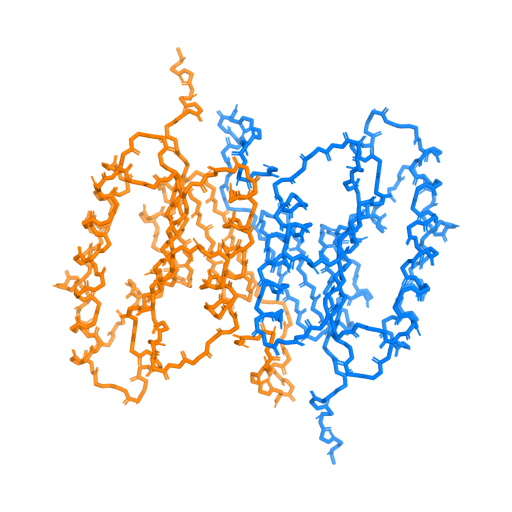LE B 1 154 ? 9.414 -15.961 4.191 1 98.62 154 ILE B CA 1
ATOM 2633 C C . ILE B 1 154 ? 10.93 -16.109 4.188 1 98.62 154 ILE B C 1
ATOM 2635 O O . ILE B 1 154 ? 11.656 -15.117 4.09 1 98.62 154 ILE B O 1
ATOM 2639 N N . ASP B 1 155 ? 11.406 -17.344 4.23 1 98.12 155 ASP B N 1
ATOM 2640 C CA . ASP B 1 155 ? 12.836 -17.625 4.281 1 98.12 155 ASP B CA 1
ATOM 2641 C C . ASP B 1 155 ? 13.539 -17.125 3.023 1 98.12 155 ASP B C 1
ATOM 2643 O O . ASP B 1 155 ? 14.703 -16.703 3.08 1 98.12 155 ASP B O 1
ATOM 2647 N N . ARG B 1 156 ? 12.906 -17.094 1.908 1 97.19 156 ARG B N 1
ATOM 2648 C CA . ARG B 1 156 ? 13.508 -16.719 0.63 1 97.19 156 ARG B CA 1
ATOM 2649 C C . ARG B 1 156 ? 13.359 -15.227 0.364 1 97.19 156 ARG B C 1
ATOM 2651 O O . ARG B 1 156 ? 14 -14.688 -0.54 1 97.19 156 ARG B O 1
ATOM 2658 N N . ALA B 1 157 ? 12.5 -14.602 1.107 1 98.06 157 ALA B N 1
ATOM 2659 C CA . ALA B 1 157 ? 12.195 -13.195 0.868 1 98.06 157 ALA B CA 1
ATOM 2660 C C . ALA B 1 157 ? 13.352 -12.305 1.31 1 98.06 157 ALA B C 1
ATOM 2662 O O . ALA B 1 157 ? 14.094 -12.656 2.229 1 98.06 157 ALA B O 1
ATOM 2663 N N . ASP B 1 158 ? 13.508 -11.156 0.66 1 97.31 158 ASP B N 1
ATOM 2664 C CA . ASP B 1 158 ? 14.484 -10.133 1.025 1 97.31 158 ASP B CA 1
ATOM 2665 C C . ASP B 1 158 ? 13.875 -9.102 1.969 1 97.31 158 ASP B C 1
ATOM 2667 O O . ASP B 1 158 ? 14.594 -8.453 2.734 1 97.31 158 ASP B O 1
ATOM 2671 N N . LEU B 1 159 ? 12.664 -8.938 1.854 1 98.19 159 LEU B N 1
ATOM 2672 C CA . LEU B 1 159 ? 11.875 -8.047 2.695 1 98.19 159 LEU B CA 1
ATOM 2673 C C . LEU B 1 159 ? 10.547 -8.695 3.074 1 98.19 159 LEU B C 1
ATOM 2675 O O . LEU B 1 159 ? 9.859 -9.258 2.221 1 98.19 159 LEU B O 1
ATOM 2679 N N . VAL B 1 160 ? 10.25 -8.703 4.352 1 98.75 160 VAL B N 1
ATOM 2680 C CA . VAL B 1 160 ? 8.977 -9.203 4.844 1 98.75 160 VAL B CA 1
ATOM 2681 C C . VAL B 1 160 ? 8.375 -8.203 5.828 1 98.75 160 VAL B C 1
ATOM 2683 O O . VAL B 1 160 ? 9.008 -7.836 6.82 1 98.75 160 VAL B O 1
ATOM 2686 N N . THR B 1 161 ? 7.223 -7.746 5.516 1 98.81 161 THR B N 1
ATOM 2687 C CA . THR B 1 161 ? 6.43 -6.945 6.441 1 98.81 161 THR B CA 1
ATOM 2688 C C . THR B 1 161 ? 5.18 -7.703 6.875 1 98.81 161 THR B C 1
ATOM 2690 O O . THR B 1 161 ? 4.426 -8.203 6.035 1 98.81 161 THR B O 1
ATOM 2693 N N . GLU B 1 162 ? 4.988 -7.785 8.141 1 98.81 162 GLU B N 1
ATOM 2694 C CA . GLU B 1 162 ? 3.752 -8.344 8.68 1 98.81 162 GLU B CA 1
ATOM 2695 C C . GLU B 1 162 ? 2.773 -7.238 9.07 1 98.81 162 GLU B C 1
ATOM 2697 O O . GLU B 1 162 ? 3.09 -6.391 9.906 1 98.81 162 GLU B O 1
ATOM 2702 N N . MET B 1 163 ? 1.609 -7.242 8.492 1 98.62 163 MET B N 1
ATOM 2703 C CA . MET B 1 163 ? 0.568 -6.25 8.742 1 98.62 163 MET B CA 1
ATOM 2704 C C . MET B 1 163 ? -0.444 -6.762 9.758 1 98.62 163 MET B C 1
ATOM 2706 O O . MET B 1 163 ? -1.249 -7.645 9.445 1 98.62 163 MET B O 1
ATOM 2710 N N . ASN B 1 164 ? -0.432 -6.145 10.93 1 98.31 164 ASN B N 1
ATOM 2711 C CA . ASN B 1 164 ? -1.257 -6.578 12.055 1 98.31 164 ASN B CA 1
ATOM 2712 C C . ASN B 1 164 ? -2.459 -5.656 12.258 1 98.31 164 ASN B C 1
ATOM 2714 O O . ASN B 1 164 ? -2.311 -4.438 12.305 1 98.31 164 ASN B O 1
ATOM 2718 N N . PRO B 1 165 ? -3.605 -6.273 12.398 1 97.88 165 PRO B N 1
ATOM 2719 C CA . PRO B 1 165 ? -4.773 -5.43 12.68 1 97.88 165 PRO B CA 1
ATOM 2720 C C . PRO B 1 165 ? -4.793 -4.906 14.109 1 97.88 165 PRO B C 1
ATOM 2722 O O . PRO B 1 165 ? -4.668 -5.684 15.062 1 97.88 165 PRO B O 1
ATOM 2725 N N . VAL B 1 166 ? -4.859 -3.67 14.289 1 97.81 166 VAL B N 1
ATOM 2726 C CA . VAL B 1 166 ? -5.012 -3.041 15.602 1 97.81 166 VAL B CA 1
ATOM 2727 C C . VAL B 1 166 ? -6.461 -2.607 15.797 1 97.81 166 VAL B C 1
ATOM 2729 O O . VAL B 1 166 ? -7.027 -2.781 16.875 1 97.81 166 VAL B O 1
ATOM 2732 N N . LYS B 1 167 ? -7.09 -1.987 14.758 1 95.56 167 LYS B N 1
ATOM 2733 C CA . LYS B 1 167 ? -8.492 -1.586 14.695 1 95.56 167 LYS B CA 1
ATOM 2734 C C . LYS B 1 167 ? -9.07 -1.827 13.312 1 95.56 167 LYS B C 1
ATOM 2736 O O . LYS B 1 167 ? -8.367 -1.701 12.305 1 95.56 167 LYS B O 1
ATOM 2741 N N . HIS B 1 168 ? -10.336 -2.154 13.289 1 94.88 168 HIS B N 1
ATOM 2742 C CA . HIS B 1 168 ? -11.055 -2.314 12.031 1 94.88 168 HIS B CA 1
ATOM 2743 C C . HIS B 1 168 ? -12.523 -1.906 12.18 1 94.88 168 HIS B C 1
ATOM 2745 O O . HIS B 1 168 ? -13.211 -2.389 13.078 1 94.88 168 HIS B O 1
ATOM 2751 N N . TYR B 1 169 ? -12.93 -1.165 11.281 1 91.56 169 TYR B N 1
ATOM 2752 C CA . TYR B 1 169 ? -14.289 -0.631 11.367 1 91.56 169 TYR B CA 1
ATOM 2753 C C . TYR B 1 169 ? -15.32 -1.734 11.172 1 91.56 169 TYR B C 1
ATOM 2755 O O . TYR B 1 169 ? -16.5 -1.548 11.477 1 91.56 169 TYR B O 1
ATOM 2763 N N . TYR B 1 170 ? -14.906 -2.867 10.68 1 86.38 170 TYR B N 1
ATOM 2764 C CA . TYR B 1 170 ? -15.797 -4.023 10.625 1 86.38 170 TYR B CA 1
ATOM 2765 C C . TYR B 1 170 ? -16.344 -4.355 12.008 1 86.38 170 TYR B C 1
ATOM 2767 O O . TYR B 1 170 ? -17.484 -4.797 12.141 1 86.38 170 TYR B O 1
ATOM 2775 N N . ASP B 1 171 ? -15.547 -4.141 12.992 1 88.62 171 ASP B N 1
ATOM 2776 C CA . ASP B 1 171 ? -15.938 -4.438 14.367 1 88.62 171 ASP B CA 1
ATOM 2777 C C . ASP B 1 171 ? -17.094 -3.539 14.82 1 88.62 171 ASP B C 1
ATOM 2779 O O . ASP B 1 171 ? -17.781 -3.848 15.789 1 88.62 171 ASP B O 1
ATOM 2783 N N . GLU B 1 172 ? -17.266 -2.523 14.07 1 87.81 172 GLU B N 1
ATOM 2784 C CA . GLU B 1 172 ? -18.359 -1.604 14.367 1 87.81 172 GLU B CA 1
ATOM 2785 C C . GLU B 1 172 ? -19.547 -1.85 13.438 1 87.81 172 GLU B C 1
ATOM 2787 O O . GLU B 1 172 ? -20.516 -1.083 13.445 1 87.81 172 GLU B O 1
ATOM 2792 N N . GLY B 1 173 ? -19.406 -2.869 12.539 1 86.94 173 GLY B N 1
ATOM 2793 C CA . GLY B 1 173 ? -20.5 -3.256 11.664 1 86.94 173 GLY B CA 1
ATOM 2794 C C . GLY B 1 173 ? -20.484 -2.531 10.336 1 86.94 173 GLY B C 1
ATOM 2795 O O . GLY B 1 173 ? -21.469 -2.562 9.594 1 86.94 173 GLY B O 1
ATOM 2796 N N . ILE B 1 174 ? -19.5 -1.771 10.078 1 86.62 174 ILE B N 1
ATOM 2797 C CA . ILE B 1 174 ? -19.391 -1.089 8.789 1 86.62 174 ILE B CA 1
ATOM 2798 C C . ILE B 1 174 ? -18.938 -2.078 7.719 1 86.62 174 ILE B C 1
ATOM 2800 O O . ILE B 1 174 ? -17.891 -2.703 7.848 1 86.62 174 ILE B O 1
ATOM 2804 N N . PRO B 1 175 ? -19.719 -2.197 6.68 1 86.81 175 PRO B N 1
ATOM 2805 C CA . PRO B 1 175 ? -19.312 -3.117 5.613 1 86.81 175 PRO B CA 1
ATOM 2806 C C . PRO B 1 175 ? -18.203 -2.545 4.727 1 86.81 175 PRO B C 1
ATOM 2808 O O . PRO B 1 175 ? -17.734 -1.434 4.965 1 86.81 175 PRO B O 1
ATOM 2811 N N . ALA B 1 176 ? -17.891 -3.389 3.699 1 88.38 176 ALA B N 1
ATOM 2812 C CA . ALA B 1 176 ? -16.859 -2.951 2.768 1 88.38 176 ALA B CA 1
ATOM 2813 C C . ALA B 1 176 ? -17.234 -1.63 2.105 1 88.38 176 ALA B C 1
ATOM 2815 O O . ALA B 1 176 ? -18.391 -1.424 1.734 1 88.38 176 ALA B O 1
ATOM 2816 N N . VAL B 1 177 ? -16.266 -0.761 2.006 1 91.19 177 VAL B N 1
ATOM 2817 C CA . VAL B 1 177 ? -16.516 0.6 1.545 1 91.19 177 VAL B CA 1
ATOM 2818 C C . VAL B 1 177 ? -15.961 0.782 0.137 1 91.19 177 VAL B C 1
ATOM 2820 O O . VAL B 1 177 ? -14.773 0.525 -0.106 1 91.19 177 VAL B O 1
ATOM 2823 N N . LEU B 1 178 ? -16.797 1.248 -0.779 1 92.38 178 LEU B N 1
ATOM 2824 C CA . LEU B 1 178 ? -16.422 1.508 -2.164 1 92.38 178 LEU B CA 1
ATOM 2825 C C . LEU B 1 178 ? -15.297 2.535 -2.234 1 92.38 178 LEU B C 1
ATOM 2827 O O . LEU B 1 178 ? -15.375 3.592 -1.602 1 92.38 178 LEU B O 1
ATOM 2831 N N . GLY B 1 179 ? -14.172 2.213 -2.99 1 93.56 179 GLY B N 1
ATOM 2832 C CA . GLY B 1 179 ? -13.039 3.115 -3.127 1 93.56 179 GLY B CA 1
ATOM 2833 C C . GLY B 1 179 ? -11.984 2.914 -2.059 1 93.56 179 GLY B C 1
ATOM 2834 O O . GLY B 1 179 ? -10.844 3.373 -2.205 1 93.56 179 GLY B O 1
ATOM 2835 N N . ILE B 1 180 ? -12.391 2.281 -0.967 1 94.69 180 ILE B N 1
ATOM 2836 C CA . ILE B 1 180 ? -11.453 1.999 0.119 1 94.69 180 ILE B CA 1
ATOM 2837 C C . ILE B 1 180 ? -11.055 0.525 0.086 1 94.69 180 ILE B C 1
ATOM 2839 O O . ILE B 1 180 ? -9.867 0.195 0.181 1 94.69 180 ILE B O 1
ATOM 2843 N N . GLU B 1 181 ? -12.047 -0.365 -0.179 1 92.75 181 GLU B N 1
ATOM 2844 C CA . GLU B 1 181 ? -11.75 -1.795 -0.146 1 92.75 181 GLU B CA 1
ATOM 2845 C C . GLU B 1 181 ? -11.836 -2.408 -1.541 1 92.75 181 GLU B C 1
ATOM 2847 O O . GLU B 1 181 ? -11.375 -3.531 -1.761 1 92.75 181 GLU B O 1
ATOM 2852 N N . PHE B 1 182 ? -12.547 -1.763 -2.354 1 92.81 182 PHE B N 1
ATOM 2853 C CA . PHE B 1 182 ? -12.664 -2.268 -3.717 1 92.81 182 PHE B CA 1
ATOM 2854 C C . PHE B 1 182 ? -13.062 -1.148 -4.676 1 92.81 182 PHE B C 1
ATOM 2856 O O . PHE B 1 182 ? -13.602 -0.122 -4.25 1 92.81 182 PHE B O 1
#

Sequence (364 aa):
MNQPDKQRGLILVYTGDGKGKTTAALGLAVRATGRGKRVLMIQFIKSPDRTYGEKILFDKIGIEMHQKGIGFTWLKTPEEHREALKSAWAFTKEKVMSGAYDVVILDELNNALAINSFPIDDVLPLHEVLELIEGRPYGMHMVITGRNAQQAIIDRADLVTEMNPVKHYYDEGIPAVLGIEFMNQPDKQRGLILVYTGDGKGKTTAALGLAVRATGRGKRVLMIQFIKSPDRTYGEKILFDKIGIEMHQKGIGFTWLKTPEEHREALKSAWAFTKEKVMSGAYDVVILDELNNALAINSFPIDDVLPLHEVLELIEGRPYGMHMVITGRNAQQAIIDRADLVTEMNPVKHYYDEGIPAVLGIEF

Foldseek 3Di:
DPPPPPQQAFEAEEAADAPDFVVVVLVVLVVCVVVVFQEEEEELADDPVDDAPSVVVCVVVVRHYYYQHDHDPVVDDPVNSLVSLLVSVVVVLVVQQVPPGQEYEYEQVQVQCPDDPDPSCVRPNPVVVLVCLVPGDGRHYYYYYHYRHDPSSVVRGPYYDYHYDPDDCVVVVDDDDHPPRD/DPPPPPQQAFEAEEAADAPDFVVVVLVVLVVCVVVVFQEEEEELADAPVDDAPSVVVCVVVVRHYYYQHDHDCVVDDPVNSLVSLLVSVVVVLVVQQVPPGQEYEYEQVQVQCPDDPDDSCVRPNPVVVLVCLVPGDGRHYYYYYHYRHDPSSVVRGPYYDYHYDPDDCVVVVDDDDHPPRD

Solvent-accessible surface area (backbone atoms only — not comparable to full-atom values): 18577 Å² total; per-residue (Å²): 129,82,68,75,66,84,59,48,40,50,33,37,34,31,27,39,84,19,72,48,36,69,27,17,53,46,14,34,46,43,14,17,41,3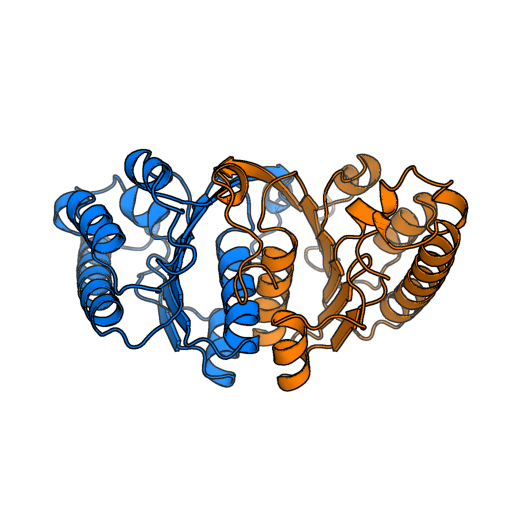6,59,70,41,40,50,38,37,41,27,49,39,48,25,66,90,54,86,38,11,46,57,51,37,30,59,74,74,67,47,49,68,43,54,38,16,81,40,69,59,89,82,47,54,70,64,59,51,42,53,32,41,32,52,40,45,56,51,47,54,53,58,52,69,63,56,77,49,41,33,41,33,38,34,31,42,24,41,58,67,57,47,74,91,52,79,39,60,85,42,55,34,64,69,57,53,53,49,46,68,73,63,44,46,82,40,32,27,37,37,38,16,24,36,66,59,50,65,75,57,59,70,70,36,36,26,30,20,36,18,38,62,76,42,50,41,55,84,70,68,45,70,89,43,84,24,71,73,53,129,82,68,72,66,84,57,48,39,52,33,36,34,31,26,40,83,19,71,49,36,69,26,16,54,45,14,35,48,42,15,18,42,36,61,70,41,42,50,40,37,39,28,50,39,48,25,66,90,53,86,39,10,48,58,50,35,30,60,73,72,66,46,51,70,43,54,39,16,79,40,68,58,89,82,46,53,69,65,58,51,42,52,31,42,32,52,40,46,56,51,48,54,52,56,52,69,64,57,76,47,40,32,40,34,37,35,31,42,23,40,57,68,57,46,74,92,51,81,40,59,86,41,54,35,63,70,56,54,54,47,47,68,71,63,45,46,82,39,32,27,35,36,39,18,25,36,65,58,51,66,75,58,59,71,69,36,36,27,30,21,37,19,37,62,76,42,50,43,56,83,71,69,45,71,90,44,84,24,72,73,55

pLDDT: mean 94.0, std 10.4, range [28.27, 98.94]

InterPro domains:
  IPR003724 ATP:cob(I)alamin adenosyltransferase CobA/CobO/BtuR [PF02572] (8-182)
  IPR003724 ATP:cob(I)alamin adenosyltransferase CobA/CobO/BtuR [PIRSF015617] (4-182)
  IPR003724 ATP:cob(I)alamin adenosyltransferase CobA/CobO/BtuR [PTHR46638] (2-182)
  IPR003724 ATP:cob(I)alamin adenosyltransferase CobA/CobO/BtuR [TIGR00708] (6-182)
  IPR003724 ATP:cob(I)alamin adenosyltransferase CobA/CobO/BtuR [cd00561] (8-182)
  IPR027417 P-loop containing nucleoside triphosphate hydrolase [G3DSA:3.40.50.300] (1-182)
  IPR027417 P-loop containing nucleoside triphosphate hydrolase [SSF52540] (4-182)

Secondary structure (DSSP, 8-state):
-----TTS--EEEEESSSS-HHHHHHHHHHHHHHTT--EEEEESSS-TTS--HHHHHHHHHT-EEEE---S-GGGS-HHHHHHHHHHHHHHHHHHHHTT--SEEEEETHHHHHT--SS-GGGTS-HHHHHHHHHHSPTT-EEEEE-SS--HHHHHH-SEEEEEEEEE-GGGGT----TTTT-/-----TTS--EEEEESSSS-HHHHHHHHHHHHHHTT--EEEEESSS-TTS--HHHHHHHHHT-EEEE---S-GGGS-HHHHHHHHHHHHHHHHHHHHTT--SEEEEETHHHHHT--SS-STTTS-HHHHHHHHHHSPTT-EEEEE-SS--HHHHHH-SEEEEEEEEE-GGGGT----TTTT-

Nearest PDB structures (foldseek):
  4hut-assembly1_B  TM=9.440E-01  e=9.065E-18  Salmonella enterica subsp. enterica serovar Typhimurium str. LT2
  1g64-assembly1_B  TM=8.973E-01  e=3.586E-16  Salmonella enterica subsp. enterica serovar Typhimurium
  1g5r-assembly1_A  TM=8.966E-01  e=5.374E-14  Salmonella enterica subsp. enterica serovar Typhimurium
  6voo-assembly1_C  TM=5.454E-01  e=1.471E-03  Spinacia oleracea
  8rsi-assembly1_A  TM=4.167E-01  e=1.942E-01  Methanobrevibacter oralis